Protein AF-A0A319EC40-F1 (afdb_monomer)

Secondary structure (DSSP, 8-state):
--TTSS--SSSPPPPPP--GGGS-HHHHHHT-SHHHHHHHHHHHHHHHHH-S--TTS-TT--SHHHHTT-EE--SS-GGGGSS-SEEEETTTEEEEEEEEEE-B-TTS-BSSS-EEEEEEEEEE--TT---HHHHHHHHHHHHHHHT-B---GGGHHHHHHH-TTTTTTSPBTTTT-S---EEEEEEEETTEEEEEEEEEETTEEEEEEPPPEE-SSTTT--HHHHHHHHT--PPPP--

pLDDT: mean 85.63, std 13.52, range [34.56, 98.31]

Solvent-accessible surface area (backbone atoms only — not comparable to full-atom values): 13874 Å² total; per-residue (Å²): 133,68,92,81,77,69,77,70,92,82,63,84,75,60,77,60,66,77,58,74,93,79,53,56,76,64,50,53,73,75,61,60,52,35,51,66,52,33,48,50,52,54,50,52,55,52,44,62,37,60,45,66,71,48,87,83,43,61,85,93,26,41,18,48,28,52,65,51,49,39,40,75,69,51,90,69,44,68,50,73,64,46,69,48,52,53,52,75,43,91,100,76,47,38,28,34,62,79,45,40,35,32,37,41,53,98,84,71,50,69,78,51,71,45,39,40,35,37,34,42,34,53,41,71,68,58,79,101,60,82,55,68,62,59,53,43,28,50,53,25,52,34,50,17,51,63,65,17,49,58,70,57,81,92,47,36,61,59,42,60,78,64,35,81,70,53,66,70,86,46,58,44,71,50,76,87,64,78,35,44,38,36,40,38,38,41,33,21,27,60,34,28,35,31,45,38,39,36,28,43,53,97,93,37,83,47,75,45,72,56,71,76,41,54,49,37,39,78,93,67,34,62,54,72,58,55,52,51,59,72,51,54,72,84,75,77,82,83,129

Nearest PDB structures (foldseek):
  6nag-assembly1_A  TM=7.497E-01  e=1.645E-01  Bacteroides thetaiotaomicron VPI-5482
  6nag-assembly1_B  TM=7.434E-01  e=2.347E-01  Bacteroides thetaiotaomicron VPI-5482
  8uu7-assembly1_w  TM=4.692E-01  e=1.298E-01  Listeria innocua
  5l20-assembly1_A  TM=5.049E-01  e=2.642E-01  Bacteroides thetaiotaomicron VPI-5482
  2ywq-assembly1_A  TM=4.399E-01  e=5.704E-01  Thermus thermophilus HB8

Structure (mmCIF, N/CA/C/O backbone):
data_AF-A0A319EC40-F1
#
_entry.id   AF-A0A319EC40-F1
#
loop_
_atom_site.group_PDB
_atom_site.id
_atom_site.type_symbol
_atom_site.label_atom_id
_atom_site.label_alt_id
_atom_site.label_comp_id
_atom_site.label_asym_id
_atom_site.label_entity_id
_atom_site.label_seq_id
_atom_site.pdbx_PDB_ins_code
_atom_site.Cartn_x
_atom_site.Cartn_y
_atom_site.Cartn_z
_atom_site.occupancy
_atom_site.B_iso_or_equiv
_atom_site.auth_seq_id
_atom_site.auth_comp_id
_atom_site.auth_asym_id
_atom_site.auth_atom_id
_atom_site.pdbx_PDB_model_num
ATOM 1 N N . MET A 1 1 ? -20.934 3.946 -20.938 1.00 38.62 1 MET A N 1
ATOM 2 C CA . MET A 1 1 ? -19.481 4.124 -21.168 1.00 38.62 1 MET A CA 1
ATOM 3 C C . MET A 1 1 ? -18.832 4.183 -19.786 1.00 38.62 1 MET A C 1
ATOM 5 O O . MET A 1 1 ? -19.328 4.938 -18.966 1.00 38.62 1 MET A O 1
ATOM 9 N N . HIS A 1 2 ? -17.881 3.301 -19.457 1.00 38.78 2 HIS A N 1
ATOM 10 C CA . HIS A 1 2 ? -17.399 3.137 -18.072 1.00 38.78 2 HIS A CA 1
ATOM 11 C C . HIS A 1 2 ? -16.586 4.370 -17.627 1.00 38.78 2 HIS A C 1
ATOM 13 O O . HIS A 1 2 ? -15.667 4.733 -18.359 1.00 38.78 2 HIS A O 1
ATOM 19 N N . PRO A 1 3 ? -16.819 4.953 -16.435 1.00 44.91 3 PRO A N 1
ATOM 20 C CA . PRO A 1 3 ? -16.074 6.116 -15.912 1.00 44.91 3 PRO A CA 1
ATOM 21 C C . PRO A 1 3 ? -14.581 5.851 -15.619 1.00 44.91 3 PRO A C 1
ATOM 23 O O . PRO A 1 3 ? -13.900 6.682 -15.038 1.00 44.91 3 PRO A O 1
ATOM 26 N N . LEU A 1 4 ? -14.061 4.683 -16.015 1.00 47.31 4 LEU A N 1
ATOM 27 C CA . LEU A 1 4 ? -12.638 4.334 -15.929 1.00 47.31 4 LEU A CA 1
ATOM 28 C C . LEU A 1 4 ? -11.909 4.510 -17.272 1.00 47.31 4 LEU A C 1
ATOM 30 O O . LEU A 1 4 ? -10.706 4.323 -17.329 1.00 47.31 4 LEU A O 1
ATOM 34 N N . ARG A 1 5 ? -12.622 4.827 -18.366 1.00 43.88 5 ARG A N 1
ATOM 35 C CA . ARG A 1 5 ? -12.080 4.776 -19.738 1.00 43.88 5 ARG A CA 1
ATOM 36 C C . ARG A 1 5 ? -11.468 6.079 -20.267 1.00 43.88 5 ARG A C 1
ATOM 38 O O . ARG A 1 5 ? -11.100 6.106 -21.438 1.00 43.88 5 ARG A O 1
ATOM 45 N N . ARG A 1 6 ? -11.384 7.154 -19.481 1.00 51.56 6 ARG A N 1
ATOM 46 C CA . ARG A 1 6 ? -10.763 8.412 -19.929 1.00 51.56 6 ARG A CA 1
ATOM 47 C C . ARG A 1 6 ? -9.569 8.783 -19.055 1.00 51.56 6 ARG A C 1
ATOM 49 O O . ARG A 1 6 ? -9.632 8.710 -17.827 1.00 51.56 6 ARG A O 1
ATOM 56 N N . GLU A 1 7 ? -8.478 9.105 -19.748 1.00 48.94 7 GLU A N 1
ATOM 57 C CA . GLU A 1 7 ? -7.176 9.489 -19.202 1.00 48.94 7 GLU A CA 1
ATOM 58 C C . GLU A 1 7 ? -7.308 10.698 -18.261 1.00 48.94 7 GLU A C 1
ATOM 60 O O . GLU A 1 7 ? -8.174 11.554 -18.455 1.00 48.94 7 GLU A O 1
ATOM 65 N N . ALA A 1 8 ? -6.466 10.758 -17.221 1.00 46.56 8 ALA A N 1
ATOM 66 C CA . ALA A 1 8 ? -6.364 11.930 -16.352 1.00 46.56 8 ALA A CA 1
ATOM 67 C C . ALA A 1 8 ? -6.186 13.212 -17.177 1.00 46.56 8 ALA A C 1
ATOM 69 O O . ALA A 1 8 ? -5.390 13.264 -18.110 1.00 46.56 8 ALA A O 1
ATOM 70 N N . VAL A 1 9 ? -6.906 14.261 -16.781 1.00 49.91 9 VAL A N 1
ATOM 71 C CA . VAL A 1 9 ? -7.004 15.521 -17.528 1.00 49.91 9 VAL A CA 1
ATOM 72 C C . VAL A 1 9 ? -5.726 16.376 -17.440 1.00 49.91 9 VAL A C 1
ATOM 74 O O . VAL A 1 9 ? -5.608 17.324 -18.207 1.00 49.91 9 VAL A O 1
ATOM 77 N N . THR A 1 10 ? -4.734 16.075 -16.587 1.00 44.91 10 THR A N 1
ATOM 78 C CA . THR A 1 10 ? -3.618 17.030 -16.365 1.00 44.91 10 THR A CA 1
ATOM 79 C C . THR A 1 10 ? -2.237 16.470 -15.980 1.00 44.91 10 THR A C 1
ATOM 81 O O . THR A 1 10 ? -1.323 17.261 -15.762 1.00 44.91 10 THR A O 1
ATOM 84 N N . GLY A 1 11 ? -2.008 15.154 -15.962 1.00 49.72 11 GLY A N 1
ATOM 85 C CA . GLY A 1 11 ? -0.676 14.578 -15.704 1.00 49.72 11 GLY A CA 1
ATOM 86 C C . GLY A 1 11 ? -0.088 13.943 -16.960 1.00 49.72 11 GLY A C 1
ATOM 87 O O . GLY A 1 11 ? -0.751 13.124 -17.590 1.00 49.72 11 GLY A O 1
ATOM 88 N N . SER A 1 12 ? 1.150 14.285 -17.335 1.00 56.78 12 SER A N 1
ATOM 89 C CA . SER A 1 12 ? 1.858 13.505 -18.360 1.00 56.78 12 SER A CA 1
ATOM 90 C C . SER A 1 12 ? 1.932 12.052 -17.889 1.00 56.78 12 SER A C 1
ATOM 92 O O . SER A 1 12 ? 2.462 11.787 -16.812 1.00 56.78 12 SER A O 1
ATOM 94 N N . ARG A 1 13 ? 1.390 11.123 -18.685 1.00 71.88 13 ARG A N 1
ATOM 95 C CA . ARG A 1 13 ? 1.539 9.675 -18.481 1.00 71.88 13 ARG A CA 1
ATOM 96 C C . ARG A 1 13 ? 3.026 9.343 -18.283 1.00 71.88 13 ARG A C 1
ATOM 98 O O . ARG A 1 13 ? 3.887 10.042 -18.830 1.00 71.88 13 ARG A O 1
ATOM 105 N N . TRP A 1 14 ? 3.350 8.335 -17.469 1.00 78.50 14 TRP A N 1
ATOM 106 C CA . TRP A 1 14 ? 4.756 8.051 -17.175 1.00 78.50 14 TRP A CA 1
ATOM 107 C C . TRP A 1 14 ? 5.503 7.646 -18.447 1.00 78.50 14 TRP A C 1
ATOM 109 O O . TRP A 1 14 ? 4.937 7.125 -19.409 1.00 78.50 14 TRP A O 1
ATOM 119 N N . ARG A 1 15 ? 6.805 7.918 -18.466 1.00 77.12 15 ARG A N 1
ATOM 120 C CA . ARG A 1 15 ? 7.644 7.566 -19.610 1.00 77.12 15 ARG A CA 1
ATOM 121 C C . ARG A 1 15 ? 7.950 6.077 -19.584 1.00 77.12 15 ARG A C 1
ATOM 123 O O . ARG A 1 15 ? 8.291 5.545 -18.526 1.00 77.12 15 ARG A O 1
ATOM 130 N N . ALA A 1 16 ? 7.913 5.470 -20.769 1.00 82.50 16 ALA A N 1
ATOM 131 C CA . ALA A 1 16 ? 8.382 4.110 -20.974 1.00 82.50 16 ALA A CA 1
ATOM 132 C C . ALA A 1 16 ? 9.807 3.940 -20.431 1.00 82.50 16 ALA A C 1
ATOM 134 O O . ALA A 1 16 ? 10.644 4.849 -20.521 1.00 82.50 16 ALA A O 1
ATOM 135 N N . TYR A 1 17 ? 10.078 2.767 -19.873 1.00 84.25 17 TYR A N 1
ATOM 136 C CA . TYR A 1 17 ? 11.371 2.449 -19.306 1.00 84.25 17 TYR A CA 1
ATOM 137 C C . TYR A 1 17 ? 12.464 2.492 -20.379 1.00 84.25 17 TYR A C 1
ATOM 139 O O . TYR A 1 17 ? 12.381 1.855 -21.430 1.00 84.25 17 TYR A O 1
ATOM 147 N N . ILE A 1 18 ? 13.532 3.233 -20.082 1.00 82.62 18 ILE A N 1
ATOM 148 C CA . ILE A 1 18 ? 14.756 3.249 -20.884 1.00 82.62 18 ILE A CA 1
ATOM 149 C C . ILE A 1 18 ? 15.833 2.497 -20.093 1.00 82.62 18 ILE A C 1
ATOM 151 O O . ILE A 1 18 ? 16.188 2.959 -18.998 1.00 82.62 18 ILE A O 1
ATOM 155 N N . PRO A 1 19 ? 16.363 1.371 -20.609 1.00 83.88 19 PRO A N 1
ATOM 156 C CA . PRO A 1 19 ? 17.386 0.597 -19.917 1.00 83.88 19 PRO A CA 1
ATOM 157 C C . PRO A 1 19 ? 18.715 1.365 -19.842 1.00 83.88 19 PRO A C 1
ATOM 159 O O . PRO A 1 19 ? 18.999 2.166 -20.738 1.00 83.88 19 PRO A O 1
ATOM 162 N N . PRO A 1 20 ? 19.569 1.091 -18.836 1.00 82.94 20 PRO A N 1
ATOM 163 C CA . PRO A 1 20 ? 20.852 1.769 -18.664 1.00 82.94 20 PRO A CA 1
ATOM 164 C C . PRO A 1 20 ? 21.735 1.787 -19.912 1.00 82.94 20 PRO A C 1
ATOM 166 O O . PRO A 1 20 ? 22.354 2.797 -20.217 1.00 82.94 20 PRO A O 1
ATOM 169 N N . SER A 1 21 ? 21.741 0.696 -20.682 1.00 83.88 21 SER A N 1
ATOM 170 C CA . SER A 1 21 ? 22.543 0.559 -21.904 1.00 83.88 21 SER A CA 1
ATOM 171 C C . SER A 1 21 ? 22.178 1.539 -23.023 1.00 83.88 21 SER A C 1
ATOM 173 O O . SER A 1 21 ? 22.941 1.680 -23.974 1.00 83.88 21 SER A O 1
ATOM 175 N N . LYS A 1 22 ? 21.016 2.196 -22.936 1.00 84.25 22 LYS A N 1
ATOM 176 C CA . LYS A 1 22 ? 20.528 3.175 -23.916 1.00 84.25 22 LYS A CA 1
ATOM 177 C C . LYS A 1 22 ? 20.550 4.615 -23.390 1.00 84.25 22 LYS A C 1
ATOM 179 O O . LYS A 1 22 ? 20.058 5.503 -24.080 1.00 84.25 22 LYS A O 1
ATOM 184 N N . ARG A 1 23 ? 21.066 4.844 -22.178 1.00 81.12 23 ARG A N 1
ATOM 185 C CA . ARG A 1 23 ? 21.152 6.171 -21.551 1.00 81.12 23 ARG A CA 1
ATOM 186 C C . ARG A 1 23 ? 22.539 6.769 -21.739 1.00 81.12 23 ARG A C 1
ATOM 188 O O . ARG A 1 23 ? 23.526 6.040 -21.832 1.00 81.12 23 ARG A O 1
ATOM 195 N N . ASP A 1 24 ? 22.607 8.095 -21.787 1.00 84.12 24 ASP A N 1
ATOM 196 C CA . ASP A 1 24 ? 23.886 8.795 -21.736 1.00 84.12 24 ASP A CA 1
ATOM 197 C C . ASP A 1 24 ? 24.516 8.698 -20.331 1.00 84.12 24 ASP A C 1
ATOM 199 O O . ASP A 1 24 ? 23.859 8.380 -19.334 1.00 84.12 24 ASP A O 1
ATOM 203 N N . SER A 1 25 ? 25.826 8.931 -20.252 1.00 78.31 25 SER A N 1
ATOM 204 C CA . SER A 1 25 ? 26.599 8.776 -19.016 1.00 78.31 25 SER A CA 1
ATOM 205 C C . SER A 1 25 ? 26.236 9.793 -17.929 1.00 78.31 25 SER A C 1
ATOM 207 O O . SER A 1 25 ? 26.409 9.506 -16.741 1.00 78.31 25 SER A O 1
ATOM 209 N N . GLU A 1 26 ? 25.719 10.967 -18.295 1.00 77.81 26 GLU A N 1
ATOM 210 C CA . GLU A 1 26 ? 25.304 11.988 -17.333 1.00 77.81 26 GLU A CA 1
ATOM 211 C C . GLU A 1 26 ? 23.966 11.612 -16.676 1.00 77.81 26 GLU A C 1
ATOM 213 O O . GLU A 1 26 ? 23.819 11.710 -15.455 1.00 77.81 26 GLU A O 1
ATOM 218 N N . ASP A 1 27 ? 23.013 11.104 -17.457 1.00 75.50 27 ASP A N 1
ATOM 219 C CA . ASP A 1 27 ? 21.721 10.608 -16.984 1.00 75.50 27 ASP A CA 1
ATOM 220 C C . ASP A 1 27 ? 21.893 9.391 -16.061 1.00 75.50 27 ASP A C 1
ATOM 222 O O . ASP A 1 27 ? 21.296 9.334 -14.980 1.00 75.50 27 ASP A O 1
ATOM 226 N N . LEU A 1 28 ? 22.788 8.464 -16.426 1.00 76.19 28 LEU A N 1
ATOM 227 C CA . LEU A 1 28 ? 23.126 7.296 -15.606 1.00 76.19 28 LEU A CA 1
ATOM 228 C C . LEU A 1 28 ? 23.695 7.658 -14.234 1.00 76.19 28 LEU A C 1
ATOM 230 O O . LEU A 1 28 ? 23.380 7.001 -13.247 1.00 76.19 28 LEU A O 1
ATOM 234 N N . THR A 1 29 ? 24.543 8.683 -14.168 1.00 69.06 29 THR A N 1
ATOM 235 C CA . THR A 1 29 ? 25.249 9.046 -12.931 1.00 69.06 29 THR A CA 1
ATOM 236 C C . THR A 1 29 ? 24.432 9.956 -12.024 1.00 69.06 29 THR A C 1
ATOM 238 O O . THR A 1 29 ? 24.578 9.885 -10.806 1.00 69.06 29 THR A O 1
ATOM 241 N N . ARG A 1 30 ? 23.580 10.819 -12.588 1.00 68.12 30 ARG A N 1
ATOM 242 C CA . ARG A 1 30 ? 22.880 11.859 -11.815 1.00 68.12 30 ARG A CA 1
ATOM 243 C C . ARG A 1 30 ? 21.409 11.571 -11.552 1.00 68.12 30 ARG A C 1
ATOM 245 O O . ARG A 1 30 ? 20.860 12.134 -10.609 1.00 68.12 30 ARG A O 1
ATOM 252 N N . ARG A 1 31 ? 20.742 10.786 -12.401 1.00 68.81 31 ARG A N 1
ATOM 253 C CA . ARG A 1 31 ? 19.266 10.723 -12.426 1.00 68.81 31 ARG A CA 1
ATOM 254 C C . ARG A 1 31 ? 18.718 9.306 -12.409 1.00 68.81 31 ARG A C 1
ATOM 256 O O . ARG A 1 31 ? 17.579 9.099 -11.982 1.00 68.81 31 ARG A O 1
ATOM 263 N N . TRP A 1 32 ? 19.510 8.335 -12.848 1.00 80.75 32 TRP A N 1
ATOM 264 C CA . TRP A 1 32 ? 19.060 6.962 -12.954 1.00 80.75 32 TRP A CA 1
ATOM 265 C C . TRP A 1 32 ? 19.219 6.184 -11.644 1.00 80.75 32 TRP A C 1
ATOM 267 O O . TRP A 1 32 ? 20.321 5.938 -11.164 1.00 80.75 32 TRP A O 1
ATOM 277 N N . ASN A 1 33 ? 18.091 5.746 -11.094 1.00 83.75 33 ASN A N 1
ATOM 278 C CA . ASN A 1 33 ? 18.000 4.663 -10.121 1.00 83.75 33 ASN A CA 1
ATOM 279 C C . ASN A 1 33 ? 16.600 4.026 -10.225 1.00 83.75 33 ASN A C 1
ATOM 281 O O . ASN A 1 33 ? 15.734 4.532 -10.950 1.00 83.75 33 ASN A O 1
ATOM 285 N N . ILE A 1 34 ? 16.378 2.907 -9.528 1.00 86.25 34 ILE A N 1
ATOM 286 C CA . ILE A 1 34 ? 15.091 2.193 -9.550 1.00 86.25 34 ILE A CA 1
ATOM 287 C C . ILE A 1 34 ? 13.951 3.108 -9.085 1.00 86.25 34 ILE A C 1
ATOM 289 O O . ILE A 1 34 ? 12.940 3.218 -9.776 1.00 86.25 34 ILE A O 1
ATOM 293 N N . SER A 1 35 ? 14.135 3.832 -7.981 1.00 85.62 35 SER A N 1
ATOM 294 C CA . SER A 1 35 ? 13.128 4.757 -7.452 1.00 85.62 35 SER A CA 1
ATOM 295 C C . SER A 1 35 ? 12.730 5.842 -8.458 1.00 85.62 35 SER A C 1
ATOM 297 O O . SER A 1 35 ? 11.541 6.084 -8.642 1.00 85.62 35 SER A O 1
ATOM 299 N N . SER A 1 36 ? 13.686 6.429 -9.186 1.00 85.00 36 SER A N 1
ATOM 300 C CA . SER A 1 36 ? 13.420 7.405 -10.254 1.00 85.00 36 SER A CA 1
ATOM 301 C C . SER A 1 36 ? 12.612 6.817 -11.415 1.00 85.00 36 SER A C 1
ATOM 303 O O . SER A 1 36 ? 11.915 7.551 -12.113 1.00 85.00 36 SER A O 1
ATOM 305 N N . CYS A 1 37 ? 12.716 5.506 -11.660 1.00 87.38 37 CYS A N 1
ATOM 306 C CA . CYS A 1 37 ? 11.936 4.827 -12.695 1.00 87.38 37 CYS A CA 1
ATOM 307 C C . CYS A 1 37 ? 10.504 4.528 -12.227 1.00 87.38 37 CYS A C 1
ATOM 309 O O . CYS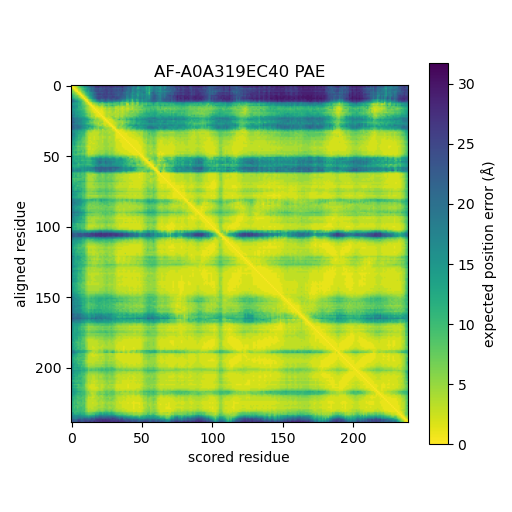 A 1 37 ? 9.584 4.592 -13.042 1.00 87.38 37 CYS A O 1
ATOM 311 N N . LEU A 1 38 ? 10.316 4.229 -10.938 1.00 89.94 38 LEU A N 1
ATOM 312 C CA . LEU A 1 38 ? 9.024 3.843 -10.363 1.00 89.94 38 LEU A CA 1
ATOM 313 C C . LEU A 1 38 ? 8.138 5.025 -9.988 1.00 89.94 38 LEU A C 1
ATOM 315 O O . LEU A 1 38 ? 6.932 4.958 -10.219 1.00 89.94 38 LEU A O 1
ATOM 319 N N . LEU A 1 39 ? 8.726 6.094 -9.446 1.00 87.00 39 LEU A N 1
ATOM 320 C CA . LEU A 1 39 ? 7.982 7.228 -8.897 1.00 87.00 39 LEU A CA 1
ATOM 321 C C . LEU A 1 39 ? 6.936 7.793 -9.879 1.00 87.00 39 LEU A C 1
ATOM 323 O O . LEU A 1 39 ? 5.781 7.911 -9.482 1.00 87.00 39 LEU A O 1
ATOM 327 N N . PRO A 1 40 ? 7.241 8.010 -11.177 1.00 88.69 40 PRO A N 1
ATOM 328 C CA . PRO A 1 40 ? 6.235 8.494 -12.123 1.00 88.69 40 PRO A CA 1
ATOM 329 C C . PRO A 1 40 ? 5.036 7.551 -12.319 1.00 88.69 40 PRO A C 1
ATOM 331 O O . PRO A 1 40 ? 3.936 8.017 -12.601 1.00 88.69 40 PRO A O 1
ATOM 334 N N . VAL A 1 41 ? 5.232 6.231 -12.198 1.00 89.69 41 VAL A N 1
ATOM 335 C CA . VAL A 1 41 ? 4.146 5.239 -12.314 1.00 89.69 41 VAL A CA 1
ATOM 336 C C . VAL A 1 41 ? 3.269 5.268 -11.063 1.00 89.69 41 VAL A C 1
ATOM 338 O O . VAL A 1 41 ? 2.041 5.280 -11.164 1.00 89.69 41 VAL A O 1
ATOM 341 N N . CYS A 1 42 ? 3.907 5.306 -9.888 1.00 89.94 42 CYS A N 1
ATOM 342 C CA . CYS A 1 42 ? 3.242 5.416 -8.591 1.00 89.94 42 CYS A CA 1
ATOM 343 C C . CYS A 1 42 ? 2.382 6.683 -8.518 1.00 89.94 42 CYS A C 1
ATOM 345 O O . CYS A 1 42 ? 1.188 6.590 -8.229 1.00 89.94 42 CYS A O 1
ATOM 347 N N . ASP A 1 43 ? 2.978 7.837 -8.836 1.00 88.88 43 ASP A N 1
ATOM 348 C CA . ASP A 1 43 ? 2.318 9.145 -8.817 1.00 88.88 43 ASP A CA 1
ATOM 349 C C . ASP A 1 43 ? 1.134 9.162 -9.779 1.00 88.88 43 ASP A C 1
ATOM 351 O O . ASP A 1 43 ? 0.031 9.544 -9.397 1.00 88.88 43 ASP A O 1
ATOM 355 N N . TYR A 1 44 ? 1.316 8.643 -10.999 1.00 89.06 44 TYR A N 1
ATOM 356 C CA . TYR A 1 44 ? 0.237 8.577 -11.980 1.00 89.06 44 TYR A CA 1
ATOM 357 C C . TYR A 1 44 ? -0.974 7.786 -11.463 1.00 89.06 44 TYR A C 1
ATOM 359 O O . TYR A 1 44 ? -2.112 8.235 -11.603 1.00 89.06 44 TYR A O 1
ATOM 367 N N . LEU A 1 45 ? -0.767 6.619 -10.844 1.00 90.06 45 LEU A N 1
ATOM 368 C CA . LEU A 1 45 ? -1.874 5.834 -10.285 1.00 90.06 45 LEU A CA 1
ATOM 369 C C . LEU A 1 45 ? -2.518 6.492 -9.063 1.00 90.06 45 LEU A C 1
ATOM 371 O O . LEU A 1 45 ? -3.747 6.468 -8.941 1.00 90.06 45 LEU A O 1
ATOM 375 N N . ALA A 1 46 ? -1.714 7.065 -8.166 1.00 89.81 46 ALA A N 1
ATOM 376 C CA . ALA A 1 46 ? -2.211 7.770 -6.991 1.00 89.81 46 ALA A CA 1
ATOM 377 C C . ALA A 1 46 ? -3.062 8.985 -7.401 1.00 89.81 46 ALA A C 1
ATOM 379 O O . ALA A 1 46 ? -4.184 9.152 -6.913 1.00 89.81 46 ALA A O 1
ATOM 380 N N . ASP A 1 47 ? -2.589 9.764 -8.372 1.00 87.50 47 ASP A N 1
ATOM 381 C CA . ASP A 1 47 ? -3.314 10.895 -8.941 1.00 87.50 47 ASP A CA 1
ATOM 382 C C . ASP A 1 47 ? -4.581 10.439 -9.658 1.00 87.50 47 ASP A C 1
ATOM 384 O O . ASP A 1 47 ? -5.642 11.034 -9.473 1.00 87.50 47 ASP A O 1
ATOM 388 N N . MET A 1 48 ? -4.535 9.339 -10.414 1.00 85.19 48 MET A N 1
ATOM 389 C CA . MET A 1 48 ? -5.727 8.809 -11.077 1.00 85.19 48 MET A CA 1
ATOM 390 C C . MET A 1 48 ? -6.870 8.561 -10.084 1.00 85.19 48 MET A C 1
ATOM 392 O O . MET A 1 48 ? -8.019 8.897 -10.384 1.00 85.19 48 MET A O 1
ATOM 396 N N . VAL A 1 49 ? -6.593 8.025 -8.896 1.00 87.56 49 VAL A N 1
ATOM 397 C CA . VAL A 1 49 ? -7.655 7.773 -7.911 1.00 87.56 49 VAL A CA 1
ATOM 398 C C . VAL A 1 49 ? -8.021 9.021 -7.095 1.00 87.56 49 VAL A C 1
ATOM 400 O O . VAL A 1 49 ? -9.201 9.226 -6.793 1.00 87.56 49 VAL A O 1
ATOM 403 N N . ALA A 1 50 ? -7.047 9.876 -6.769 1.00 85.31 50 ALA A N 1
ATOM 404 C CA . ALA A 1 50 ? -7.227 11.007 -5.857 1.00 85.31 50 ALA A CA 1
ATOM 405 C C . ALA A 1 50 ? -7.645 12.324 -6.535 1.00 85.31 50 ALA A C 1
ATOM 407 O O . ALA A 1 50 ? -8.209 13.193 -5.864 1.00 85.31 50 ALA A O 1
ATOM 408 N N . HIS A 1 51 ? -7.395 12.487 -7.839 1.00 82.19 51 HIS A N 1
ATOM 409 C CA . HIS A 1 51 ? -7.631 13.745 -8.543 1.00 82.19 51 HIS A CA 1
ATOM 410 C C . HIS A 1 51 ? -9.103 14.161 -8.480 1.00 82.19 51 HIS A C 1
ATOM 412 O O . HIS A 1 51 ? -10.008 13.385 -8.808 1.00 82.19 51 HIS A O 1
ATOM 418 N N . SER A 1 52 ? -9.316 15.403 -8.046 1.00 69.19 52 SER A N 1
ATOM 419 C CA . SER A 1 52 ? -10.633 16.017 -7.918 1.00 69.19 52 SER A CA 1
ATOM 420 C C . SER A 1 52 ? -11.055 16.715 -9.213 1.00 69.19 52 SER A C 1
ATOM 422 O O . SER A 1 52 ? -10.209 17.203 -9.950 1.00 69.19 52 SER A O 1
ATOM 424 N N . GLY A 1 53 ? -12.358 16.812 -9.480 1.00 61.78 53 GLY A N 1
ATOM 425 C CA . GLY A 1 53 ? -12.880 17.521 -10.654 1.00 61.78 53 GLY A CA 1
ATOM 426 C C . GLY A 1 53 ? -12.977 16.656 -11.910 1.00 61.78 53 GLY A C 1
ATOM 427 O O . GLY A 1 53 ? -12.975 17.176 -13.025 1.00 61.78 53 GLY A O 1
ATOM 428 N N . ARG A 1 54 ? -13.091 15.330 -11.753 1.00 67.44 54 ARG A N 1
ATOM 429 C CA . ARG A 1 54 ? -13.429 14.449 -12.875 1.00 67.44 54 ARG A CA 1
ATOM 430 C C . ARG A 1 54 ? -14.832 14.797 -13.372 1.00 67.44 54 ARG A C 1
ATOM 432 O O . ARG A 1 54 ? -15.810 14.509 -12.692 1.00 67.44 54 ARG A O 1
ATOM 439 N N . ALA A 1 55 ? -14.923 15.358 -14.578 1.00 60.19 55 ALA A N 1
ATOM 440 C CA . ALA A 1 55 ? -16.189 15.755 -15.210 1.00 60.19 55 ALA A CA 1
ATOM 441 C C . ALA A 1 55 ? -17.199 14.598 -15.371 1.00 60.19 55 ALA A C 1
ATOM 443 O O . ALA A 1 55 ? -18.375 14.824 -15.636 1.00 60.19 55 ALA A O 1
ATOM 444 N N . GLU A 1 56 ? -16.735 13.356 -15.239 1.00 69.44 56 GLU A N 1
ATOM 445 C CA . GLU A 1 56 ? -17.532 12.131 -15.341 1.00 69.44 56 GLU A CA 1
ATOM 446 C C . GLU A 1 56 ? -18.183 11.708 -14.018 1.00 69.44 56 GLU A C 1
ATOM 448 O O . GLU A 1 56 ? -19.023 10.805 -14.018 1.00 69.44 56 GLU A O 1
ATOM 453 N N . LEU A 1 57 ? -17.772 12.300 -12.896 1.00 69.00 57 LEU A N 1
ATOM 454 C CA . LEU A 1 57 ? -18.303 11.982 -11.577 1.00 69.00 57 LEU A CA 1
ATOM 455 C C . LEU A 1 57 ? -19.385 12.993 -11.172 1.00 69.00 57 LEU A C 1
ATOM 457 O O . LEU A 1 57 ? -19.333 14.150 -11.597 1.00 69.00 57 LEU A O 1
ATOM 461 N N . PRO A 1 58 ? -20.370 12.580 -10.350 1.00 67.88 58 PRO A N 1
ATOM 462 C CA . PRO A 1 58 ? -21.312 13.513 -9.742 1.00 67.88 58 PRO A CA 1
ATOM 463 C C . PRO A 1 58 ? -20.561 14.631 -9.014 1.00 67.88 58 PRO A C 1
ATOM 465 O O . PRO A 1 58 ? -19.525 14.376 -8.398 1.00 67.88 58 PRO A O 1
ATOM 468 N N . TRP A 1 59 ? -21.080 15.858 -9.066 1.00 59.38 59 TRP A N 1
ATOM 469 C CA . TRP A 1 59 ? -20.419 17.028 -8.479 1.00 59.38 59 TRP A CA 1
ATOM 470 C C . TRP A 1 59 ? -20.182 16.869 -6.967 1.00 59.38 59 TRP A C 1
ATOM 472 O O . TRP A 1 59 ? -19.214 17.414 -6.443 1.00 59.38 59 TRP A O 1
ATOM 482 N N . GLU A 1 60 ? -21.010 16.067 -6.284 1.00 61.31 60 GLU A N 1
ATOM 483 C CA . GLU A 1 60 ? -20.868 15.740 -4.862 1.00 61.31 60 GLU A CA 1
ATOM 484 C C . GLU A 1 60 ? -19.656 14.841 -4.564 1.00 61.31 60 GLU A C 1
ATOM 486 O O . GLU A 1 60 ? -19.256 14.700 -3.410 1.00 61.31 60 GLU A O 1
ATOM 491 N N . ARG A 1 61 ? -19.076 14.188 -5.581 1.00 66.00 61 ARG A N 1
ATOM 492 C CA . ARG A 1 61 ? -17.973 13.229 -5.442 1.00 66.00 61 ARG A CA 1
ATOM 493 C C . ARG A 1 61 ? -16.834 13.610 -6.372 1.00 66.00 61 ARG A C 1
ATOM 495 O O . ARG A 1 61 ? -16.687 13.078 -7.468 1.00 66.00 61 ARG A O 1
ATOM 502 N N . SER A 1 62 ? -16.011 14.539 -5.901 1.00 76.12 62 SER A N 1
ATOM 503 C CA . SER A 1 62 ? -14.976 15.178 -6.709 1.00 76.12 62 SER A CA 1
ATOM 504 C C . SER A 1 62 ? -13.904 14.214 -7.237 1.00 76.12 62 SER A C 1
ATOM 506 O O . SER A 1 62 ? -13.353 14.497 -8.297 1.00 76.12 62 SER A O 1
ATOM 508 N N . SER A 1 63 ? -13.625 13.086 -6.569 1.00 84.94 63 SER A N 1
ATOM 509 C CA . SER A 1 63 ? -12.585 12.109 -6.948 1.00 84.94 63 SER A CA 1
ATOM 510 C C . SER A 1 63 ? -13.094 10.665 -7.017 1.00 84.94 63 SER A C 1
ATOM 512 O O . SER A 1 63 ? -14.164 10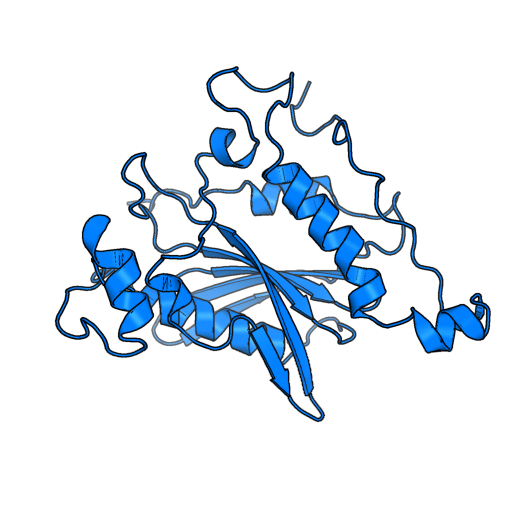.343 -6.496 1.00 84.94 63 SER A O 1
ATOM 514 N N . LEU A 1 64 ? -12.313 9.759 -7.627 1.00 87.12 64 LEU A N 1
ATOM 515 C CA . LEU A 1 64 ? -12.658 8.331 -7.669 1.00 87.12 64 LEU A CA 1
ATOM 516 C C . LEU A 1 64 ? -12.641 7.713 -6.265 1.00 87.12 64 LEU A C 1
ATOM 518 O O . LEU A 1 64 ? -13.501 6.892 -5.963 1.00 87.12 64 LEU A O 1
ATOM 522 N N . LEU A 1 65 ? -11.724 8.143 -5.392 1.00 88.31 65 LEU A N 1
ATOM 523 C CA . LEU A 1 65 ? -11.728 7.747 -3.981 1.00 88.31 65 LEU A CA 1
ATOM 524 C C . LEU A 1 65 ? -13.042 8.141 -3.294 1.00 88.31 65 LEU A C 1
ATOM 526 O O . LEU A 1 65 ? -13.702 7.277 -2.719 1.00 88.31 65 LEU A O 1
ATOM 530 N N . ALA A 1 66 ? -13.481 9.398 -3.436 1.00 85.56 66 ALA A N 1
ATOM 531 C CA . ALA A 1 66 ? -14.754 9.861 -2.881 1.00 85.56 66 ALA A CA 1
ATOM 532 C C . ALA A 1 66 ? -15.943 9.103 -3.492 1.00 85.56 66 ALA A C 1
ATOM 534 O O . ALA A 1 66 ? -16.847 8.665 -2.777 1.00 85.56 66 ALA A O 1
ATOM 535 N N . TYR A 1 67 ? -15.920 8.870 -4.810 1.00 85.94 67 TYR A N 1
ATOM 536 C CA . TYR A 1 67 ? -16.912 8.049 -5.500 1.00 85.94 67 TYR A CA 1
ATOM 537 C C . TYR A 1 67 ? -17.004 6.645 -4.918 1.00 85.94 67 TYR A C 1
ATOM 539 O O . TYR A 1 67 ? -18.099 6.153 -4.638 1.00 85.94 67 TYR A O 1
ATOM 547 N N . CYS A 1 68 ? -15.856 6.037 -4.666 1.00 87.25 68 CYS A N 1
ATOM 548 C CA . CYS A 1 68 ? -15.755 4.736 -4.053 1.00 87.25 68 CYS A CA 1
ATOM 549 C C . CYS A 1 68 ? -15.845 4.784 -2.532 1.00 87.25 68 CYS A C 1
ATOM 551 O O . CYS A 1 68 ? -15.727 3.722 -1.955 1.00 87.25 68 CYS A O 1
ATOM 553 N N . GLY A 1 69 ? -16.098 5.921 -1.868 1.00 88.00 69 GLY A N 1
ATOM 554 C CA . GLY A 1 69 ? -16.126 6.077 -0.403 1.00 88.00 69 GLY A CA 1
ATOM 555 C C . GLY A 1 69 ? -14.891 5.504 0.299 1.00 88.00 69 GLY A C 1
ATOM 556 O O . GLY A 1 69 ? -15.020 4.733 1.253 1.00 88.00 69 GLY A O 1
ATOM 557 N N . LEU A 1 70 ? -13.725 5.815 -0.257 1.00 90.50 70 LEU A N 1
ATOM 558 C CA . LEU A 1 70 ? -12.403 5.547 0.287 1.00 90.50 70 LEU A CA 1
ATOM 559 C C . LEU A 1 70 ? -11.787 6.878 0.712 1.00 90.50 70 LEU A C 1
ATOM 561 O O . LEU A 1 70 ? -11.881 7.867 -0.013 1.00 90.50 70 LEU A O 1
ATOM 565 N N . ASN A 1 71 ? -11.118 6.875 1.856 1.00 90.94 71 ASN A N 1
ATOM 566 C CA . ASN A 1 71 ? -10.413 8.020 2.406 1.00 90.94 71 ASN A CA 1
ATOM 567 C C . ASN A 1 71 ? -8.920 7.724 2.459 1.00 90.94 71 ASN A C 1
ATOM 569 O O . ASN A 1 71 ? -8.504 6.586 2.680 1.00 90.94 71 ASN A O 1
ATOM 573 N N . ARG A 1 72 ? -8.113 8.767 2.259 1.00 92.00 72 ARG A N 1
ATOM 574 C CA . ARG A 1 72 ? -6.667 8.683 2.461 1.00 92.00 72 ARG A CA 1
ATOM 575 C C . ARG A 1 72 ? -6.373 8.672 3.955 1.00 92.00 72 ARG A C 1
ATOM 577 O O . ARG A 1 72 ? -6.897 9.511 4.684 1.00 92.00 72 ARG A O 1
ATOM 584 N N . ILE A 1 73 ? -5.499 7.771 4.383 1.00 92.25 73 ILE A N 1
ATOM 585 C CA . ILE A 1 73 ? -4.904 7.823 5.715 1.00 92.25 73 ILE A CA 1
ATOM 586 C C . ILE A 1 73 ? -3.794 8.872 5.656 1.00 92.25 73 ILE A C 1
ATOM 588 O O . ILE A 1 73 ? -2.817 8.710 4.929 1.00 92.25 73 ILE A O 1
ATOM 592 N N . VAL A 1 74 ? -3.976 9.985 6.363 1.00 90.00 74 VAL A N 1
ATOM 593 C CA . VAL A 1 74 ? -3.036 11.114 6.377 1.00 90.00 74 VAL A CA 1
ATOM 594 C C . VAL A 1 74 ? -2.773 11.566 7.803 1.00 90.00 74 VAL A C 1
ATOM 596 O O . VAL A 1 74 ? -3.584 11.325 8.694 1.00 90.00 74 VAL A O 1
ATOM 599 N N . HIS A 1 75 ? -1.636 12.222 8.019 1.00 88.00 75 HIS A N 1
ATOM 600 C CA . HIS A 1 75 ? -1.329 12.823 9.308 1.00 88.00 75 HIS A CA 1
ATOM 601 C C . HIS A 1 75 ? -2.356 13.921 9.662 1.00 88.00 75 HIS A C 1
ATOM 603 O O . HIS A 1 75 ? -2.670 14.736 8.789 1.00 88.00 75 HIS A O 1
ATOM 609 N N . PRO A 1 76 ? -2.821 13.998 10.923 1.00 89.06 76 PRO A N 1
ATOM 610 C CA . PRO A 1 76 ? -2.587 13.044 12.013 1.00 89.06 76 PRO A CA 1
ATOM 611 C C . PRO A 1 76 ? -3.572 11.856 11.949 1.00 89.06 76 PRO A C 1
ATOM 613 O O . PRO A 1 76 ? -4.782 12.041 11.844 1.00 89.06 76 PRO A O 1
ATOM 616 N N . ASN A 1 77 ? -3.080 10.616 12.058 1.00 88.81 77 ASN A N 1
ATOM 617 C CA . ASN A 1 77 ? -3.931 9.421 12.184 1.00 88.81 77 ASN A CA 1
ATOM 618 C C . ASN A 1 77 ? -3.235 8.327 13.010 1.00 88.81 77 ASN A C 1
ATOM 620 O O . ASN A 1 77 ? -2.161 7.899 12.598 1.00 88.81 77 ASN A O 1
ATOM 624 N N . PRO A 1 78 ? -3.809 7.814 14.120 1.00 89.62 78 PRO A N 1
ATOM 625 C CA . PRO A 1 78 ? -3.146 6.831 14.989 1.00 89.62 78 PRO A CA 1
ATOM 626 C C . PRO A 1 78 ? -2.608 5.576 14.286 1.00 89.62 78 PRO A C 1
ATOM 628 O O . PRO A 1 78 ? -1.707 4.923 14.804 1.00 89.62 78 PRO A O 1
ATOM 631 N N . TYR A 1 79 ? -3.138 5.232 13.109 1.00 91.31 79 TYR A N 1
ATOM 632 C CA . TYR A 1 79 ? -2.585 4.180 12.259 1.00 91.31 79 TYR A CA 1
ATOM 633 C C . TYR A 1 79 ? -1.115 4.450 11.871 1.00 91.31 79 TYR A C 1
ATOM 635 O O . TYR A 1 79 ? -0.288 3.543 11.902 1.00 91.31 79 TYR A O 1
ATOM 643 N N . LEU A 1 80 ? -0.763 5.704 11.574 1.00 91.31 80 LEU A N 1
ATOM 644 C CA . LEU A 1 80 ? 0.570 6.111 11.109 1.00 91.31 80 LEU A CA 1
ATOM 645 C C . LEU A 1 80 ? 1.622 6.191 12.233 1.00 91.31 80 LEU A C 1
ATOM 647 O O . LEU A 1 80 ? 2.767 6.542 11.970 1.00 91.31 80 LEU A O 1
ATOM 651 N N . LEU A 1 81 ? 1.267 5.865 13.483 1.00 87.69 81 LEU A N 1
ATOM 652 C CA . LEU A 1 81 ? 2.224 5.801 14.599 1.00 87.69 81 LEU A CA 1
ATOM 653 C C . LEU A 1 81 ? 3.110 4.550 14.542 1.00 87.69 81 LEU A C 1
ATOM 655 O O . LEU A 1 81 ? 4.164 4.505 15.174 1.00 87.69 81 LEU A O 1
ATOM 659 N N . SER A 1 82 ? 2.675 3.507 13.831 1.00 84.00 82 SER A N 1
ATOM 660 C CA . SER A 1 82 ? 3.464 2.286 13.685 1.00 84.00 82 SER A CA 1
ATOM 661 C C . SER A 1 82 ? 4.616 2.495 12.704 1.00 84.00 82 SER A C 1
ATOM 663 O O . SER A 1 82 ? 4.453 3.087 11.640 1.00 84.00 82 SER A O 1
ATOM 665 N N . LEU A 1 83 ? 5.778 1.934 13.030 1.00 83.94 83 LEU A N 1
ATOM 666 C CA . LEU A 1 83 ? 6.952 1.959 12.159 1.00 83.94 83 LEU A CA 1
ATOM 667 C C . LEU A 1 83 ? 6.845 0.920 11.030 1.00 83.94 83 LEU A C 1
ATOM 669 O O . LEU A 1 83 ? 6.087 -0.049 11.121 1.00 83.94 83 LEU A O 1
ATOM 673 N N . GLY A 1 84 ? 7.666 1.095 9.992 1.00 85.31 84 GLY A N 1
ATOM 674 C CA . GLY A 1 84 ? 7.891 0.105 8.928 1.00 85.31 84 GLY A CA 1
ATOM 675 C C . GLY A 1 84 ? 7.165 0.366 7.607 1.00 85.31 84 GLY A C 1
ATOM 676 O O . GLY A 1 84 ? 7.399 -0.366 6.647 1.00 85.31 84 GLY A O 1
ATOM 677 N N . MET A 1 85 ? 6.369 1.437 7.518 1.00 88.56 85 MET A N 1
ATOM 678 C CA . MET A 1 85 ? 5.775 1.903 6.252 1.00 88.56 85 MET A CA 1
ATOM 679 C C . MET A 1 85 ? 6.803 2.587 5.332 1.00 88.56 85 MET A C 1
ATOM 681 O O . MET A 1 85 ? 6.630 2.592 4.117 1.00 88.56 85 MET A O 1
ATOM 685 N N . SER A 1 86 ? 7.909 3.086 5.892 1.00 92.31 86 SER A N 1
ATOM 686 C CA . SER A 1 86 ? 9.075 3.558 5.140 1.00 92.31 86 SER A CA 1
ATOM 687 C C . SER A 1 86 ? 10.364 3.211 5.883 1.00 92.31 86 SER A C 1
ATOM 689 O O . SER A 1 86 ? 10.436 3.360 7.106 1.00 92.31 86 SER A O 1
ATOM 691 N N . SER A 1 87 ? 11.380 2.726 5.171 1.00 94.06 87 SER A N 1
ATOM 692 C CA . SER A 1 87 ? 12.693 2.418 5.746 1.00 94.06 87 SER A CA 1
ATOM 693 C C . SER A 1 87 ? 13.769 2.282 4.670 1.00 94.06 87 SER A C 1
ATOM 695 O O . SER A 1 87 ? 13.470 2.141 3.486 1.00 94.06 87 SER A O 1
ATOM 697 N N . GLN A 1 88 ? 15.025 2.279 5.105 1.00 92.81 88 GLN A N 1
ATOM 698 C CA . GLN A 1 88 ? 16.191 1.942 4.301 1.00 92.81 88 GLN A CA 1
ATOM 699 C C . GLN A 1 88 ? 17.104 1.052 5.137 1.00 92.81 88 GLN A C 1
ATOM 701 O O . GLN A 1 88 ? 17.472 1.411 6.255 1.00 92.81 88 GLN A O 1
ATOM 706 N N . LEU A 1 89 ? 17.471 -0.103 4.588 1.00 90.19 89 LEU A N 1
ATOM 707 C CA . LEU A 1 89 ? 18.320 -1.075 5.259 1.00 90.19 89 LEU A CA 1
ATOM 708 C C . LEU A 1 89 ? 19.458 -1.513 4.334 1.00 90.19 89 LEU A C 1
ATOM 710 O O . LEU A 1 89 ? 19.240 -1.912 3.188 1.00 90.19 89 LEU A O 1
ATOM 714 N N . GLU A 1 90 ? 20.687 -1.436 4.842 1.00 89.38 90 GLU A N 1
ATOM 715 C CA . GLU A 1 90 ? 21.884 -1.829 4.100 1.00 89.38 90 GLU A CA 1
ATOM 716 C C . GLU A 1 90 ? 21.810 -3.304 3.675 1.00 89.38 90 GLU A C 1
ATOM 718 O O . GLU A 1 90 ? 21.404 -4.173 4.444 1.00 89.38 90 GLU A O 1
ATOM 723 N N . GLY A 1 91 ? 22.152 -3.584 2.414 1.00 87.56 91 GLY A N 1
ATOM 724 C CA . GLY A 1 91 ? 22.076 -4.927 1.830 1.00 87.56 91 GLY A CA 1
ATOM 725 C C . GLY A 1 91 ? 20.661 -5.422 1.495 1.00 87.56 91 GLY A C 1
ATOM 726 O O . GLY A 1 91 ? 20.535 -6.455 0.842 1.00 87.56 91 GLY A O 1
ATOM 727 N N . VAL A 1 92 ? 19.610 -4.695 1.892 1.00 88.81 92 VAL A N 1
ATOM 728 C CA . VAL A 1 92 ? 18.207 -5.045 1.610 1.00 88.81 92 VAL A CA 1
ATOM 729 C C . VAL A 1 92 ? 17.551 -4.064 0.644 1.00 88.81 92 VAL A C 1
ATOM 731 O O . VAL A 1 92 ? 16.785 -4.502 -0.207 1.00 88.81 92 VAL A O 1
ATOM 734 N N . GLY A 1 93 ? 17.854 -2.772 0.765 1.00 90.50 93 GLY A N 1
ATOM 735 C CA . GLY A 1 93 ? 17.228 -1.702 -0.010 1.00 90.50 93 GLY A CA 1
ATOM 736 C C . GLY A 1 93 ? 16.318 -0.814 0.837 1.00 90.50 93 GLY A C 1
ATOM 737 O O . GLY A 1 93 ? 16.281 -0.898 2.068 1.00 90.50 93 GLY A O 1
ATOM 738 N N . SER A 1 94 ? 15.590 0.061 0.164 1.00 93.38 94 SER A N 1
ATOM 739 C CA . SER A 1 94 ? 14.620 0.990 0.722 1.00 93.38 94 SER A CA 1
ATOM 740 C C . SER A 1 94 ? 13.213 0.719 0.210 1.00 93.38 94 SER A C 1
ATOM 742 O O . SER A 1 94 ? 12.981 0.217 -0.895 1.00 93.38 94 SER A O 1
ATOM 744 N N . TRP A 1 95 ? 12.245 1.055 1.051 1.00 95.31 95 TRP A N 1
ATOM 745 C CA . TRP A 1 95 ? 10.842 1.044 0.689 1.00 95.31 95 TRP A CA 1
ATOM 746 C C . TRP A 1 95 ? 10.127 2.222 1.318 1.00 95.31 95 TRP A C 1
ATOM 748 O O . TRP A 1 95 ? 10.529 2.727 2.368 1.00 95.31 95 TRP A O 1
ATOM 758 N N . THR A 1 96 ? 9.058 2.662 0.669 1.00 94.44 96 THR A N 1
ATOM 759 C CA . THR A 1 96 ? 8.234 3.753 1.173 1.00 94.44 96 THR A CA 1
ATOM 760 C C . THR A 1 96 ? 6.793 3.605 0.721 1.00 94.44 96 THR A C 1
ATOM 762 O O . THR A 1 96 ? 6.519 3.233 -0.422 1.00 94.44 96 THR A O 1
ATOM 765 N N . SER A 1 97 ? 5.878 3.921 1.628 1.00 94.19 97 SER A N 1
ATOM 766 C CA . SER A 1 97 ? 4.467 4.112 1.323 1.00 94.19 97 SER A CA 1
ATOM 767 C C . SER A 1 97 ? 4.282 5.391 0.507 1.00 94.19 97 SER A C 1
ATOM 769 O O . SER A 1 97 ? 4.914 6.410 0.788 1.00 94.19 97 SER A O 1
ATOM 771 N N . GLN A 1 98 ? 3.449 5.316 -0.529 1.00 92.75 98 GLN A N 1
ATOM 772 C CA . GLN A 1 98 ? 3.073 6.448 -1.387 1.00 92.75 98 GLN A CA 1
ATOM 773 C C . GLN A 1 98 ? 1.609 6.851 -1.183 1.00 92.75 98 GLN A C 1
ATOM 775 O O . GLN A 1 98 ? 1.227 8.011 -1.340 1.00 92.75 98 GLN A O 1
ATOM 780 N N . LEU A 1 99 ? 0.764 5.885 -0.828 1.00 93.81 99 LEU A N 1
ATOM 781 C CA . LEU A 1 99 ? -0.655 6.099 -0.605 1.00 93.81 99 LEU A CA 1
ATOM 782 C C . LEU A 1 99 ? -1.183 5.018 0.320 1.00 93.81 99 LEU A C 1
ATOM 784 O O . LEU A 1 99 ? -0.933 3.840 0.094 1.00 93.81 99 LEU A O 1
ATOM 788 N N . GLU A 1 100 ? -2.000 5.417 1.283 1.00 95.00 100 GLU A N 1
ATOM 789 C CA . GLU A 1 100 ? -2.730 4.511 2.157 1.00 95.00 100 GLU A CA 1
ATOM 790 C C . GLU A 1 100 ? -4.197 4.908 2.177 1.00 95.00 100 GLU A C 1
ATOM 792 O O . GLU A 1 100 ? -4.538 6.092 2.250 1.00 95.00 100 GLU A O 1
ATOM 797 N N . LEU A 1 101 ? -5.063 3.909 2.078 1.00 95.12 101 LEU A N 1
ATOM 798 C CA . LEU A 1 101 ? -6.495 4.066 1.915 1.00 95.12 101 LEU A CA 1
ATOM 799 C C . LEU A 1 101 ? -7.239 3.210 2.932 1.00 95.12 101 LEU A C 1
ATOM 801 O O . LEU A 1 101 ? -6.888 2.055 3.188 1.00 95.12 101 LEU A O 1
ATOM 805 N N . GLU A 1 102 ? -8.329 3.765 3.437 1.00 94.12 102 GLU A N 1
ATOM 806 C CA . GLU A 1 102 ? -9.294 3.072 4.277 1.00 94.12 102 GLU A CA 1
ATOM 807 C C . GLU A 1 102 ? -10.721 3.438 3.876 1.00 94.12 102 GLU A C 1
ATOM 809 O O . GLU A 1 102 ? -10.979 4.459 3.241 1.00 94.12 102 GLU A O 1
ATOM 814 N N . THR A 1 103 ? -11.684 2.608 4.260 1.00 91.31 103 THR A N 1
ATOM 815 C CA . THR A 1 103 ? -13.096 2.998 4.206 1.00 91.31 103 THR A CA 1
ATOM 816 C C . THR A 1 103 ? -13.455 3.733 5.487 1.00 91.31 103 THR A C 1
ATOM 818 O O . THR A 1 103 ? -13.279 3.169 6.569 1.00 91.31 103 THR A O 1
ATOM 821 N N . ALA A 1 104 ? -14.020 4.929 5.383 1.00 79.25 104 ALA A N 1
ATOM 822 C CA . ALA A 1 104 ? -14.471 5.705 6.533 1.00 79.25 104 ALA A CA 1
ATOM 823 C C . ALA A 1 104 ? -15.793 6.426 6.226 1.00 79.25 104 ALA A C 1
ATOM 825 O O . ALA A 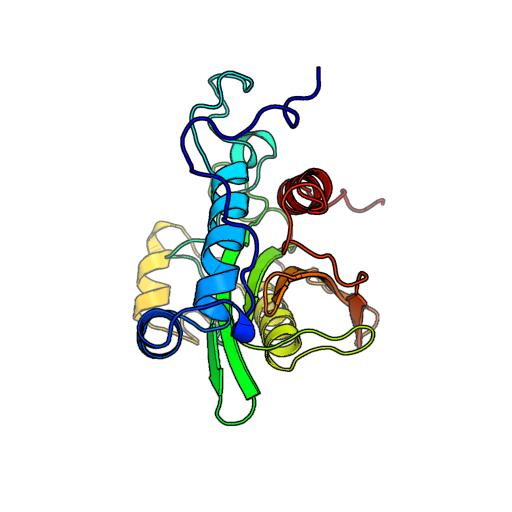1 104 ? -16.129 6.657 5.064 1.00 79.25 104 ALA A O 1
ATOM 826 N N . GLU A 1 105 ? -16.549 6.726 7.282 1.00 70.25 105 GLU A N 1
ATOM 827 C CA . GLU A 1 105 ? -17.710 7.628 7.238 1.00 70.25 105 GLU A CA 1
ATOM 828 C C . GLU A 1 105 ? -17.258 9.096 7.328 1.00 70.25 105 GLU A C 1
ATOM 830 O O . GLU A 1 105 ? -16.088 9.378 7.600 1.00 70.25 105 GLU A O 1
ATOM 835 N N . ASP A 1 106 ? -18.190 10.037 7.149 1.00 55.16 106 ASP A N 1
ATOM 836 C CA . ASP A 1 106 ? -17.941 11.491 7.162 1.00 55.16 106 ASP A CA 1
ATOM 837 C C . ASP A 1 106 ? -17.266 11.994 8.455 1.00 55.16 106 ASP A C 1
ATOM 839 O O . ASP A 1 106 ? -16.605 13.032 8.465 1.00 55.16 106 ASP A O 1
ATOM 843 N N . ILE A 1 107 ? -17.377 11.230 9.546 1.00 52.00 107 ILE A N 1
ATOM 844 C CA . ILE A 1 107 ? -16.772 11.523 10.856 1.00 52.00 107 ILE A CA 1
ATOM 845 C C . ILE A 1 107 ? -15.288 11.108 10.939 1.00 52.00 107 ILE A C 1
ATOM 847 O O . ILE A 1 107 ? -14.675 11.196 11.999 1.00 52.00 107 ILE A O 1
ATOM 851 N N . GLY A 1 108 ? -14.696 10.624 9.841 1.00 61.28 108 GLY A N 1
ATOM 852 C CA . GLY A 1 108 ? -13.275 10.267 9.754 1.00 61.28 108 GLY A CA 1
ATOM 853 C C . GLY A 1 108 ? -12.891 8.971 10.475 1.00 61.28 108 GLY A C 1
ATOM 854 O O . GLY A 1 108 ? -11.719 8.604 10.491 1.00 61.28 108 GLY A O 1
ATOM 855 N N . ARG A 1 109 ? -13.857 8.251 11.059 1.00 78.62 109 ARG A N 1
ATOM 856 C CA . ARG A 1 109 ? -13.613 6.953 11.694 1.00 78.62 109 ARG A CA 1
ATOM 857 C C . ARG A 1 109 ? -13.630 5.835 10.644 1.00 78.62 109 ARG A C 1
ATOM 859 O O . ARG A 1 109 ? -14.594 5.750 9.875 1.00 78.62 109 ARG A O 1
ATOM 866 N N . PRO A 1 110 ? -12.634 4.931 10.633 1.00 86.50 110 PRO A N 1
ATOM 867 C CA . PRO A 1 110 ? -12.633 3.815 9.703 1.00 86.50 110 PRO A CA 1
ATOM 868 C C . PRO A 1 110 ? -13.721 2.799 10.060 1.00 86.50 110 PRO A C 1
ATOM 870 O O . PRO A 1 110 ? -13.869 2.395 11.215 1.00 86.50 110 PRO A O 1
ATOM 873 N N . THR A 1 111 ? -14.481 2.376 9.051 1.00 88.19 111 THR A N 1
ATOM 874 C CA . THR A 1 111 ? -15.607 1.436 9.196 1.00 88.19 111 THR A CA 1
ATOM 875 C C . THR A 1 111 ? -15.190 -0.021 9.049 1.00 88.19 111 THR A C 1
ATOM 877 O O . THR A 1 111 ? -15.863 -0.914 9.560 1.00 88.19 111 THR A O 1
ATOM 880 N N . HIS A 1 112 ? -14.068 -0.275 8.376 1.00 92.00 112 HIS A N 1
ATOM 881 C CA . HIS A 1 112 ? -13.533 -1.613 8.162 1.00 92.00 112 HIS A CA 1
ATOM 882 C C . HIS A 1 112 ? -12.058 -1.664 8.559 1.00 92.00 112 HIS A C 1
ATOM 884 O O . HIS A 1 112 ? -11.335 -0.691 8.360 1.00 92.00 112 HIS A O 1
ATOM 890 N N . PRO A 1 113 ? -11.574 -2.825 9.027 1.00 94.19 113 PRO A N 1
ATOM 891 C CA . PRO A 1 113 ? -10.172 -3.027 9.392 1.00 94.19 113 PRO A CA 1
ATOM 892 C C . PRO A 1 113 ? -9.254 -3.170 8.167 1.00 94.19 113 PRO A C 1
ATOM 894 O O . PRO A 1 113 ? -8.120 -3.611 8.307 1.00 94.19 113 PRO A O 1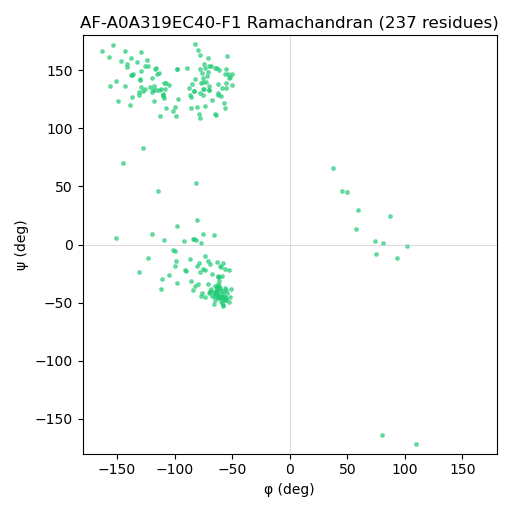
ATOM 897 N N . HIS A 1 114 ? -9.761 -2.910 6.962 1.00 95.25 114 HIS A N 1
ATOM 898 C CA . HIS A 1 114 ? -9.026 -3.148 5.729 1.00 95.25 114 HIS A CA 1
ATOM 899 C C . HIS A 1 114 ? -8.190 -1.925 5.392 1.00 95.25 114 HIS A C 1
ATOM 901 O O . HIS A 1 114 ? -8.701 -0.805 5.415 1.00 95.25 114 HIS A O 1
ATOM 907 N N . VAL A 1 115 ? -6.940 -2.162 5.015 1.00 96.12 115 VAL A N 1
ATOM 908 C CA . VAL A 1 115 ? -6.057 -1.121 4.492 1.00 96.12 115 VAL A CA 1
ATOM 909 C C . VAL A 1 115 ? -5.654 -1.480 3.080 1.00 96.12 115 VAL A C 1
ATOM 911 O O . VAL A 1 115 ? -5.264 -2.617 2.820 1.00 96.12 115 VAL A O 1
ATOM 914 N N . THR A 1 116 ? -5.741 -0.512 2.174 1.00 96.94 116 THR A N 1
ATOM 915 C CA . THR A 1 116 ? -5.109 -0.615 0.857 1.00 96.94 116 THR A CA 1
ATOM 916 C C . THR A 1 116 ? -3.926 0.337 0.804 1.00 96.94 116 THR A C 1
ATOM 918 O O . THR A 1 116 ? -4.069 1.483 1.215 1.00 96.94 116 THR A O 1
ATOM 921 N N . MET A 1 117 ? -2.771 -0.106 0.315 1.00 96.31 117 MET A N 1
ATOM 922 C CA . MET A 1 117 ? -1.580 0.739 0.221 1.00 96.31 117 MET A CA 1
ATOM 923 C C . MET A 1 117 ? -0.834 0.585 -1.105 1.00 96.31 117 MET A C 1
ATOM 925 O O . MET A 1 117 ? -0.769 -0.513 -1.658 1.00 96.31 117 MET A O 1
ATOM 929 N N . LEU A 1 118 ? -0.250 1.681 -1.595 1.00 96.44 118 LEU A N 1
ATOM 930 C CA . LEU A 1 118 ? 0.805 1.663 -2.607 1.00 96.44 118 LEU A CA 1
ATOM 931 C C . LEU A 1 118 ? 2.161 1.759 -1.917 1.00 96.44 118 LEU A C 1
ATOM 933 O O . LEU A 1 118 ? 2.427 2.724 -1.203 1.00 96.44 118 LEU A O 1
ATOM 937 N N . MET A 1 119 ? 3.027 0.801 -2.216 1.00 96.44 119 MET A N 1
ATOM 938 C CA . MET A 1 119 ? 4.398 0.742 -1.736 1.00 96.44 119 MET A CA 1
ATOM 939 C C . MET A 1 119 ? 5.356 0.814 -2.915 1.00 96.44 119 MET A C 1
ATOM 941 O O . MET A 1 119 ? 5.164 0.135 -3.921 1.00 96.44 119 MET A O 1
ATOM 945 N N . GLN A 1 120 ? 6.413 1.600 -2.775 1.00 95.69 120 GLN A N 1
ATOM 946 C CA . GLN A 1 120 ? 7.551 1.597 -3.683 1.00 95.69 120 GLN A CA 1
ATOM 947 C C . GLN A 1 120 ? 8.724 0.891 -3.013 1.00 95.69 120 GLN A C 1
ATOM 949 O O . GLN A 1 120 ? 9.006 1.150 -1.846 1.00 95.69 120 GLN A O 1
ATOM 954 N N . HIS A 1 121 ? 9.427 0.051 -3.767 1.00 95.12 121 HIS A N 1
ATOM 955 C CA . HIS A 1 121 ? 10.641 -0.632 -3.336 1.00 95.12 121 HIS A CA 1
ATOM 956 C C . HIS A 1 121 ? 11.762 -0.352 -4.343 1.00 95.12 121 HIS A C 1
ATOM 958 O O . HIS A 1 121 ? 11.565 -0.482 -5.551 1.00 95.12 121 HIS A O 1
ATOM 964 N N . ASP A 1 122 ? 12.957 -0.011 -3.870 1.00 92.06 122 ASP A N 1
ATOM 965 C CA . ASP A 1 122 ? 14.113 0.299 -4.727 1.00 92.06 122 ASP A CA 1
ATOM 966 C C . ASP A 1 122 ? 14.849 -0.946 -5.263 1.00 92.06 122 ASP A C 1
ATOM 968 O O . ASP A 1 122 ? 16.010 -0.876 -5.662 1.00 92.06 122 ASP A O 1
ATOM 972 N N . CYS A 1 123 ? 14.169 -2.091 -5.286 1.00 92.00 123 CYS A N 1
ATOM 973 C CA . CYS A 1 123 ? 14.724 -3.397 -5.612 1.00 92.00 123 CYS A CA 1
ATOM 974 C C . CYS A 1 123 ? 13.971 -4.044 -6.776 1.00 92.00 123 CYS A C 1
ATOM 976 O O . CYS A 1 123 ? 12.780 -3.805 -6.980 1.00 92.00 123 CYS A O 1
ATOM 978 N N . ASN A 1 124 ? 14.653 -4.917 -7.520 1.00 92.50 124 ASN A N 1
ATOM 979 C CA . ASN A 1 124 ? 14.021 -5.691 -8.587 1.00 92.50 124 ASN A CA 1
ATOM 980 C C . ASN A 1 124 ? 13.163 -6.818 -8.004 1.00 92.50 124 ASN A C 1
ATOM 982 O O . ASN A 1 124 ? 13.642 -7.630 -7.209 1.00 92.50 124 ASN A O 1
ATOM 986 N N . GLY A 1 125 ? 11.912 -6.894 -8.449 1.00 91.50 125 GLY A N 1
ATOM 987 C CA . GLY A 1 125 ? 11.005 -7.983 -8.103 1.00 91.50 125 GLY A CA 1
ATOM 988 C C . GLY A 1 125 ? 11.348 -9.277 -8.839 1.00 91.50 125 GLY A C 1
ATOM 989 O O . GLY A 1 125 ? 11.923 -9.255 -9.928 1.00 91.50 125 GLY A O 1
ATOM 990 N N . ARG A 1 126 ? 10.962 -10.418 -8.263 1.00 94.12 126 ARG A N 1
ATOM 991 C CA . ARG A 1 126 ? 10.975 -11.720 -8.942 1.00 94.12 126 ARG A CA 1
ATOM 992 C C . ARG A 1 126 ? 9.688 -12.467 -8.635 1.00 94.12 126 ARG A C 1
ATOM 994 O O . ARG A 1 126 ? 9.159 -12.362 -7.525 1.00 94.12 126 ARG A O 1
ATOM 1001 N N . GLU A 1 127 ? 9.221 -13.240 -9.607 1.00 94.88 127 GLU A N 1
ATOM 1002 C CA . GLU A 1 127 ? 8.116 -14.173 -9.389 1.00 94.88 127 GLU A CA 1
ATOM 1003 C C . GLU A 1 127 ? 8.431 -15.130 -8.236 1.00 94.88 127 GLU A C 1
ATOM 1005 O O . GLU A 1 127 ? 9.597 -15.394 -7.935 1.00 94.88 127 GLU A O 1
ATOM 1010 N N . ASP A 1 128 ? 7.382 -15.586 -7.554 1.00 91.94 128 ASP A N 1
ATOM 1011 C CA . ASP A 1 128 ? 7.444 -16.586 -6.476 1.00 91.94 128 ASP A CA 1
ATOM 1012 C C . ASP A 1 128 ? 8.350 -16.244 -5.274 1.00 91.94 128 ASP A C 1
ATOM 1014 O O . ASP A 1 128 ? 8.631 -17.092 -4.429 1.00 91.94 128 ASP A O 1
ATOM 1018 N N . THR A 1 129 ? 8.784 -14.988 -5.147 1.00 95.31 129 THR A N 1
ATOM 1019 C CA . THR A 1 129 ? 9.547 -14.482 -3.993 1.00 95.31 129 THR A CA 1
ATOM 1020 C C . THR A 1 129 ? 8.866 -13.263 -3.394 1.00 95.31 129 THR A C 1
ATOM 1022 O O . THR A 1 129 ? 8.212 -12.526 -4.124 1.00 95.31 129 THR A O 1
ATOM 1025 N N . ILE A 1 130 ? 9.068 -12.994 -2.104 1.00 96.12 130 ILE A N 1
ATOM 1026 C CA . ILE A 1 130 ? 8.651 -11.753 -1.436 1.00 96.12 130 ILE A CA 1
ATOM 1027 C C . ILE A 1 130 ? 9.894 -11.000 -0.954 1.00 96.12 130 ILE A C 1
ATOM 1029 O O . ILE A 1 130 ? 10.794 -11.607 -0.371 1.00 96.12 130 ILE A O 1
ATOM 1033 N N . LEU A 1 131 ? 9.976 -9.696 -1.215 1.00 95.88 131 LEU A N 1
ATOM 1034 C CA . LEU A 1 131 ? 11.048 -8.863 -0.682 1.00 95.88 131 LEU A CA 1
ATOM 1035 C C . LEU A 1 131 ? 10.830 -8.617 0.809 1.00 95.88 131 LEU A C 1
ATOM 1037 O O . LEU A 1 131 ? 9.698 -8.523 1.286 1.00 95.88 131 LEU A O 1
ATOM 1041 N N . TYR A 1 132 ? 11.926 -8.410 1.537 1.00 96.00 132 TYR A N 1
ATOM 1042 C CA . TYR A 1 132 ? 11.855 -8.029 2.945 1.00 96.00 132 TYR A CA 1
ATOM 1043 C C . TYR A 1 132 ? 11.003 -6.772 3.147 1.00 96.00 132 TYR A C 1
ATOM 1045 O O . TYR A 1 132 ? 10.131 -6.771 4.006 1.00 96.00 132 TYR A O 1
ATOM 1053 N N . GLY A 1 133 ? 11.202 -5.733 2.326 1.00 95.25 133 GLY A N 1
ATOM 1054 C CA . GLY A 1 133 ? 10.426 -4.496 2.421 1.00 95.25 133 GLY A CA 1
ATOM 1055 C C . GLY A 1 133 ? 8.927 -4.707 2.195 1.00 95.25 133 GLY A C 1
ATOM 1056 O O . GLY A 1 133 ? 8.127 -4.069 2.864 1.00 95.25 133 GLY A O 1
ATOM 1057 N N . GLU A 1 134 ? 8.538 -5.629 1.306 1.00 97.12 134 GLU A N 1
ATOM 1058 C CA . GLU A 1 134 ? 7.125 -5.958 1.073 1.00 97.12 134 GLU A CA 1
ATOM 1059 C C . GLU A 1 134 ? 6.505 -6.690 2.261 1.00 97.12 134 GLU A C 1
ATOM 1061 O O . GLU A 1 134 ? 5.372 -6.403 2.637 1.00 97.12 134 GLU A O 1
ATOM 1066 N N . LEU A 1 135 ? 7.239 -7.637 2.850 1.00 96.75 135 LEU A N 1
ATOM 1067 C CA . LEU A 1 135 ? 6.791 -8.355 4.038 1.00 96.75 135 LEU A CA 1
ATOM 1068 C C . LEU A 1 135 ? 6.723 -7.422 5.253 1.00 96.75 135 LEU A C 1
ATOM 1070 O O . LEU A 1 135 ? 5.745 -7.451 5.997 1.00 96.75 135 LEU A O 1
ATOM 1074 N N . ALA A 1 136 ? 7.746 -6.587 5.439 1.00 96.38 136 ALA A N 1
ATOM 1075 C CA . ALA A 1 136 ? 7.835 -5.636 6.535 1.00 96.38 136 ALA A CA 1
ATOM 1076 C C . ALA A 1 136 ? 6.668 -4.647 6.497 1.00 96.38 136 ALA A C 1
ATOM 1078 O O . ALA A 1 136 ? 5.980 -4.503 7.503 1.00 96.38 136 ALA A O 1
ATOM 1079 N N . SER A 1 137 ? 6.379 -4.038 5.341 1.00 96.81 137 SER A N 1
ATOM 1080 C CA . SER A 1 137 ? 5.258 -3.103 5.212 1.00 96.81 137 SER A CA 1
ATOM 1081 C C . SER A 1 137 ? 3.903 -3.778 5.435 1.00 96.81 137 SER A C 1
ATOM 1083 O O . SER A 1 137 ? 3.068 -3.226 6.150 1.00 96.81 137 SER A O 1
ATOM 1085 N N . LEU A 1 138 ? 3.690 -4.996 4.914 1.00 97.25 138 LEU A N 1
ATOM 1086 C CA . LEU A 1 138 ? 2.464 -5.767 5.162 1.00 97.25 138 LEU A CA 1
ATOM 1087 C C . LEU A 1 138 ? 2.245 -6.018 6.657 1.00 97.25 138 LEU A C 1
ATOM 1089 O O . LEU A 1 138 ? 1.178 -5.710 7.189 1.00 97.25 138 LEU A O 1
ATOM 1093 N N . VAL A 1 139 ? 3.254 -6.560 7.342 1.00 96.69 139 VAL A N 1
ATOM 1094 C CA . VAL A 1 139 ? 3.160 -6.884 8.773 1.00 96.69 139 VAL A CA 1
ATOM 1095 C C . VAL A 1 139 ? 3.007 -5.613 9.606 1.00 96.69 139 VAL A C 1
ATOM 1097 O O . VAL A 1 139 ? 2.182 -5.586 10.519 1.00 96.69 139 VAL A O 1
ATOM 1100 N N . SER A 1 140 ? 3.729 -4.544 9.266 1.00 97.00 140 SER A N 1
ATOM 1101 C CA . SER A 1 140 ? 3.599 -3.239 9.912 1.00 97.00 140 SER A CA 1
ATOM 1102 C C . SER A 1 140 ? 2.197 -2.660 9.772 1.00 97.00 140 SER A C 1
ATOM 1104 O O . SER A 1 140 ? 1.629 -2.232 10.773 1.00 97.00 140 SER A O 1
ATOM 1106 N N . ALA A 1 141 ? 1.598 -2.704 8.582 1.00 97.56 141 ALA A N 1
ATOM 1107 C CA . ALA A 1 141 ? 0.232 -2.239 8.353 1.00 97.56 141 ALA A CA 1
ATOM 1108 C C . ALA A 1 141 ? -0.805 -3.056 9.142 1.00 97.56 141 ALA A C 1
ATOM 1110 O O . ALA A 1 141 ? -1.708 -2.498 9.772 1.00 97.56 141 ALA A O 1
ATOM 1111 N N . MET A 1 142 ? -0.654 -4.386 9.159 1.00 97.62 142 MET A N 1
ATOM 1112 C CA . MET A 1 142 ? -1.510 -5.274 9.954 1.00 97.62 142 MET A CA 1
ATOM 1113 C C . MET A 1 142 ? -1.389 -4.961 11.450 1.00 97.62 142 MET A C 1
ATOM 1115 O O . MET A 1 142 ? -2.399 -4.820 12.141 1.00 97.62 142 MET A O 1
ATOM 1119 N N . HIS A 1 143 ? -0.158 -4.804 11.944 1.00 95.56 143 HIS A N 1
ATOM 1120 C CA . HIS A 1 143 ? 0.130 -4.468 13.334 1.00 95.56 143 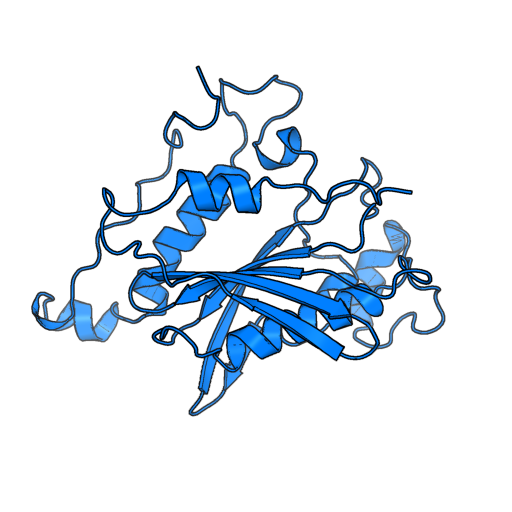HIS A CA 1
ATOM 1121 C C . HIS A 1 143 ? -0.428 -3.093 13.719 1.00 95.56 143 HIS A C 1
ATOM 1123 O O . HIS A 1 143 ? -1.069 -2.964 14.765 1.00 95.56 143 HIS A O 1
ATOM 1129 N N . ALA A 1 144 ? -0.231 -2.084 12.867 1.00 94.88 144 ALA A N 1
ATOM 1130 C CA . ALA A 1 144 ? -0.751 -0.733 13.037 1.00 94.88 144 ALA A CA 1
ATOM 1131 C C . ALA A 1 144 ? -2.272 -0.738 13.186 1.00 94.88 144 ALA A C 1
ATOM 1133 O O . ALA A 1 144 ? -2.817 -0.151 14.118 1.00 94.88 144 ALA A O 1
ATOM 1134 N N . ARG A 1 145 ? -2.963 -1.462 12.298 1.00 95.38 145 ARG A N 1
ATOM 1135 C CA . ARG A 1 145 ? -4.423 -1.549 12.304 1.00 95.38 145 ARG A CA 1
ATOM 1136 C C . ARG A 1 145 ? -4.962 -2.320 13.507 1.00 95.38 145 ARG A C 1
ATOM 1138 O O . ARG A 1 145 ? -5.956 -1.899 14.097 1.00 95.38 145 ARG A O 1
ATOM 1145 N N . ALA A 1 146 ? -4.303 -3.413 13.892 1.00 94.94 146 ALA A N 1
ATOM 1146 C CA . ALA A 1 146 ? -4.662 -4.194 15.076 1.00 94.94 146 ALA A CA 1
ATOM 1147 C C . ALA A 1 146 ? -4.505 -3.392 16.373 1.00 94.94 146 ALA A C 1
ATOM 1149 O O . ALA A 1 146 ? -5.331 -3.487 17.282 1.00 94.94 146 ALA A O 1
ATOM 1150 N N . ASN A 1 147 ? -3.473 -2.551 16.425 1.00 92.69 147 ASN A N 1
ATOM 1151 C CA . ASN A 1 147 ? -3.162 -1.712 17.571 1.00 92.69 147 ASN A CA 1
ATOM 1152 C C . ASN A 1 147 ? -3.672 -0.271 17.423 1.00 92.69 147 ASN A C 1
ATOM 1154 O O . ASN A 1 147 ? -3.289 0.600 18.200 1.00 92.69 147 ASN A O 1
ATOM 1158 N N . GLN A 1 148 ? -4.580 0.015 16.495 1.00 92.12 148 GLN A N 1
ATOM 1159 C CA . GLN A 1 148 ? -5.082 1.376 16.346 1.00 92.12 148 GLN A CA 1
ATOM 1160 C C . GLN A 1 148 ? -6.042 1.734 17.491 1.00 92.12 148 GLN A C 1
ATOM 1162 O O . GLN A 1 148 ? -7.086 1.096 17.672 1.00 92.12 148 GLN A O 1
ATOM 1167 N N . PHE A 1 149 ? -5.692 2.759 18.266 1.00 90.81 149 PHE A N 1
ATOM 1168 C CA . PHE A 1 149 ? -6.504 3.262 19.375 1.00 90.81 149 PHE A CA 1
ATOM 1169 C C . PHE A 1 149 ? -7.690 4.090 18.886 1.00 90.81 149 PHE A C 1
ATOM 1171 O O . PHE A 1 149 ? -7.605 4.784 17.874 1.00 90.81 149 PHE A O 1
ATOM 1178 N N . MET A 1 150 ? -8.793 4.039 19.631 1.00 89.69 150 MET A N 1
ATOM 1179 C CA . MET A 1 150 ? -9.939 4.919 19.429 1.00 89.69 150 MET A CA 1
ATOM 1180 C C . MET A 1 150 ? -9.621 6.289 20.027 1.00 89.69 150 MET A C 1
ATOM 1182 O O . MET A 1 150 ? -9.530 6.422 21.243 1.00 89.69 150 MET A O 1
ATOM 1186 N N . VAL A 1 151 ? -9.414 7.285 19.170 1.00 87.06 151 VAL A N 1
ATOM 1187 C CA . VAL A 1 151 ? -8.987 8.638 19.544 1.00 87.06 151 VAL A CA 1
ATOM 1188 C C . VAL A 1 151 ? -9.955 9.629 18.912 1.00 87.06 151 VAL A C 1
ATOM 1190 O O . VAL A 1 151 ? -10.249 9.512 17.722 1.00 87.06 151 VAL A O 1
ATOM 1193 N N . GLU A 1 152 ? -10.445 10.583 19.702 1.00 86.00 152 GLU A N 1
ATOM 1194 C CA . GLU A 1 152 ? -11.303 11.650 19.189 1.00 86.00 152 GLU A CA 1
ATOM 1195 C C . GLU A 1 152 ? -10.495 12.611 18.313 1.00 86.00 152 GLU A C 1
ATOM 1197 O O . GLU A 1 152 ? -9.280 12.769 18.475 1.00 86.00 152 GLU A O 1
ATOM 1202 N N . LYS A 1 153 ? -11.162 13.273 17.368 1.00 83.12 153 LYS A N 1
ATOM 1203 C CA . LYS A 1 153 ? -10.501 14.116 16.363 1.00 83.12 153 LYS A CA 1
ATOM 1204 C C . LYS A 1 153 ? -9.623 15.202 16.995 1.00 83.12 153 LYS A C 1
ATOM 1206 O O . LYS A 1 153 ? -8.518 15.456 16.524 1.00 83.12 153 LYS A O 1
ATOM 1211 N N . GLU A 1 154 ? -10.082 15.800 18.088 1.00 86.38 154 GLU A N 1
ATOM 1212 C CA . GLU A 1 154 ? -9.407 16.883 18.812 1.00 86.38 154 GLU A CA 1
ATOM 1213 C C . GLU A 1 154 ? -8.153 16.413 19.567 1.00 86.38 154 GLU A C 1
ATOM 1215 O O . GLU A 1 154 ? -7.353 17.229 20.029 1.00 86.38 154 GLU A O 1
ATOM 1220 N N . GLU A 1 155 ? -7.981 15.102 19.736 1.00 87.69 155 GLU A N 1
ATOM 1221 C CA . GLU A 1 155 ? -6.832 14.502 20.408 1.00 87.69 155 GLU A CA 1
ATOM 1222 C C . GLU A 1 155 ? -5.770 13.986 19.431 1.00 87.69 155 GLU A C 1
ATOM 1224 O O . GLU A 1 155 ? -4.656 13.724 19.875 1.00 87.69 155 GLU A O 1
ATOM 1229 N N . MET A 1 156 ? -6.072 13.858 18.131 1.00 87.38 156 MET A N 1
ATOM 1230 C CA . MET A 1 156 ? -5.197 13.191 17.154 1.00 87.38 156 MET A CA 1
ATOM 1231 C C . MET A 1 156 ? -3.781 13.779 17.098 1.00 87.38 156 MET A C 1
ATOM 1233 O O . MET A 1 156 ? -2.822 13.016 17.179 1.00 87.38 156 MET A O 1
ATOM 1237 N N . GLU A 1 157 ? -3.645 15.107 17.027 1.00 87.81 157 GLU A N 1
ATOM 1238 C CA . GLU A 1 157 ? -2.337 15.794 17.025 1.00 87.81 157 GLU A CA 1
ATOM 1239 C C . GLU A 1 157 ? -1.527 15.471 18.290 1.00 87.81 157 GLU A C 1
ATOM 1241 O O . GLU A 1 157 ? -0.360 15.095 18.220 1.00 87.81 157 GLU A O 1
ATOM 1246 N N . ARG A 1 158 ? -2.175 15.491 19.465 1.00 87.75 158 ARG A N 1
ATOM 1247 C CA . ARG A 1 158 ? -1.506 15.192 20.741 1.00 87.75 158 ARG A CA 1
ATOM 1248 C C . ARG A 1 158 ? -0.955 13.772 20.797 1.00 87.75 158 ARG A C 1
ATOM 1250 O O . ARG A 1 158 ? 0.076 13.550 21.424 1.00 87.75 158 ARG A O 1
ATOM 1257 N N . VAL A 1 159 ? -1.632 12.805 20.174 1.00 85.31 159 VAL A N 1
ATOM 1258 C CA . VAL A 1 159 ? -1.123 11.427 20.117 1.00 85.31 159 VAL A CA 1
ATOM 1259 C C . VAL A 1 159 ? 0.181 11.366 19.322 1.00 85.31 159 VAL A C 1
ATOM 1261 O O . VAL A 1 159 ? 1.102 10.661 19.729 1.00 85.31 159 VAL A O 1
ATOM 1264 N N . PHE A 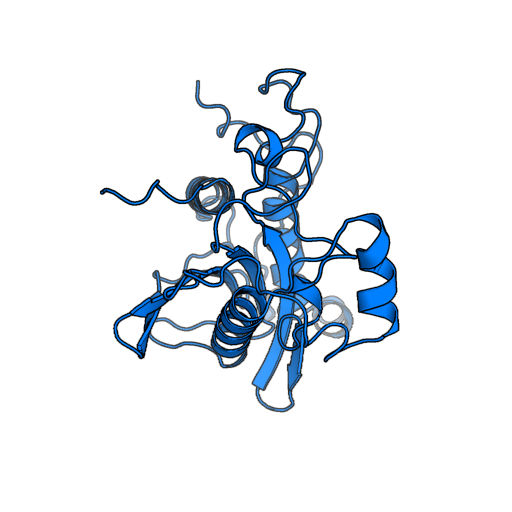1 160 ? 0.281 12.120 18.224 1.00 82.94 160 PHE A N 1
ATOM 1265 C CA . PHE A 1 160 ? 1.508 12.197 17.429 1.00 82.94 160 PHE A CA 1
ATOM 1266 C C . PHE A 1 160 ? 2.653 12.847 18.193 1.00 82.94 160 PHE A C 1
ATOM 1268 O O . PHE A 1 160 ? 3.747 12.284 18.215 1.00 82.94 160 PHE A O 1
ATOM 1275 N N . ASP A 1 161 ? 2.386 13.955 18.884 1.00 87.06 161 ASP A N 1
ATOM 1276 C CA . ASP A 1 161 ? 3.394 14.656 19.686 1.00 87.06 161 ASP A CA 1
ATOM 1277 C C . ASP A 1 161 ? 3.961 13.783 20.816 1.00 87.06 161 ASP A C 1
ATOM 1279 O O . ASP A 1 161 ? 5.153 13.835 21.120 1.00 87.06 161 ASP A O 1
ATOM 1283 N N . MET A 1 162 ? 3.114 12.966 21.451 1.00 86.44 162 MET A N 1
ATOM 1284 C CA . MET A 1 162 ? 3.528 12.065 22.534 1.00 86.44 162 MET A CA 1
ATOM 1285 C C . MET A 1 162 ? 4.236 10.797 22.028 1.00 86.44 162 MET A C 1
ATOM 1287 O O . MET A 1 162 ? 5.011 10.191 22.770 1.00 86.44 162 MET A O 1
ATOM 1291 N N . GLY A 1 163 ? 3.985 10.393 20.781 1.00 80.19 163 GLY A N 1
ATOM 1292 C CA . GLY A 1 163 ? 4.641 9.265 20.127 1.00 80.19 163 GLY A CA 1
ATOM 1293 C C . GLY A 1 163 ? 4.090 7.880 20.492 1.00 80.19 163 GLY A C 1
ATOM 1294 O O . GLY A 1 163 ? 2.981 7.706 21.002 1.00 80.19 163 GLY A O 1
ATOM 1295 N N . ILE A 1 164 ? 4.874 6.845 20.172 1.00 75.19 164 ILE A N 1
ATOM 1296 C CA . ILE A 1 164 ? 4.474 5.439 20.327 1.00 75.19 164 ILE A CA 1
ATOM 1297 C C . ILE A 1 164 ? 4.211 5.115 21.803 1.00 75.19 164 ILE A C 1
ATOM 1299 O O . ILE A 1 164 ? 5.046 5.359 22.667 1.00 75.19 164 ILE A O 1
ATOM 1303 N N . GLY A 1 165 ? 3.059 4.500 22.079 1.00 74.38 165 GLY A N 1
ATOM 1304 C CA . GLY A 1 165 ? 2.642 4.117 23.433 1.00 74.38 165 GLY A CA 1
ATOM 1305 C C . GLY A 1 165 ? 1.776 5.163 24.135 1.00 74.38 165 GLY A C 1
ATOM 1306 O O . GLY A 1 165 ? 1.137 4.832 25.141 1.00 74.38 165 GLY A O 1
ATOM 1307 N N . ALA A 1 166 ? 1.679 6.375 23.574 1.00 75.50 166 ALA A N 1
ATOM 1308 C CA . ALA A 1 166 ? 0.666 7.342 23.964 1.00 75.50 166 ALA A CA 1
ATOM 1309 C C . ALA A 1 166 ? -0.726 6.716 23.822 1.00 75.50 166 ALA A C 1
ATOM 1311 O O . ALA A 1 166 ? -1.024 6.061 22.820 1.00 75.50 166 ALA A O 1
ATOM 1312 N N . TYR A 1 167 ? -1.568 6.905 24.840 1.00 80.62 167 TYR A N 1
ATOM 1313 C CA . TYR A 1 167 ? -2.931 6.371 24.881 1.00 80.62 167 TYR A CA 1
ATOM 1314 C C . TYR A 1 167 ? -3.021 4.838 24.779 1.00 80.62 167 TYR A C 1
ATOM 1316 O O . TYR A 1 167 ? -4.014 4.301 24.287 1.00 80.62 167 TYR A O 1
ATOM 1324 N N . SER A 1 168 ? -1.998 4.118 25.263 1.00 80.56 168 SER A N 1
ATOM 1325 C CA . SER A 1 168 ? -1.982 2.646 25.295 1.00 80.56 168 SER A CA 1
ATOM 1326 C C . SER A 1 168 ? -3.103 2.002 26.116 1.00 80.56 168 SER A C 1
ATOM 1328 O O . SER A 1 168 ? -3.434 0.835 25.900 1.00 80.56 168 SER A O 1
ATOM 1330 N N . ASP A 1 169 ? -3.712 2.784 27.000 1.00 87.62 169 ASP A N 1
ATOM 1331 C CA . ASP A 1 169 ? -4.876 2.469 27.818 1.00 87.62 169 ASP A CA 1
ATOM 1332 C C . ASP A 1 169 ? -6.214 2.603 27.070 1.00 87.62 169 ASP A C 1
ATOM 1334 O O . ASP A 1 169 ? -7.216 2.019 27.495 1.00 87.62 169 ASP A O 1
ATOM 1338 N N . LYS A 1 170 ? -6.259 3.326 25.942 1.00 90.75 170 LYS A N 1
ATOM 1339 C CA . LYS A 1 170 ? -7.494 3.490 25.166 1.00 90.75 170 LYS A CA 1
ATOM 1340 C C . LYS A 1 170 ? -7.901 2.192 24.456 1.00 90.75 170 LYS A C 1
ATOM 1342 O O . LYS A 1 170 ? -7.057 1.399 24.028 1.00 90.75 170 LYS A O 1
ATOM 1347 N N . PRO A 1 171 ? -9.213 1.960 24.267 1.00 93.06 171 PRO A N 1
ATOM 1348 C CA . PRO A 1 171 ? -9.690 0.791 23.538 1.00 93.06 171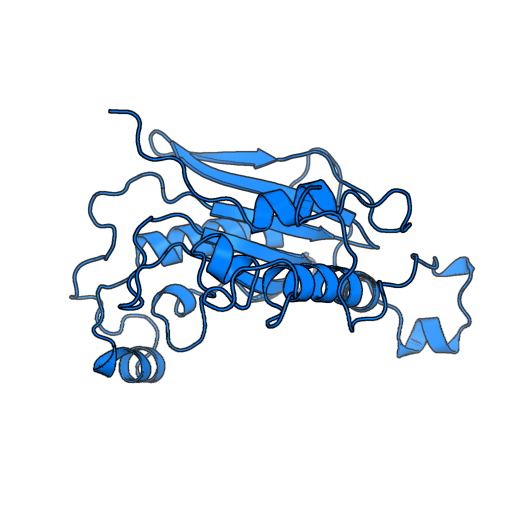 PRO A CA 1
ATOM 1349 C C . PRO A 1 171 ? -9.259 0.832 22.065 1.00 93.06 171 PRO A C 1
ATOM 1351 O O . PRO A 1 171 ? -9.112 1.897 21.463 1.00 93.06 171 PRO A O 1
ATOM 1354 N N . ARG A 1 172 ? -9.103 -0.348 21.453 1.00 93.25 172 ARG A N 1
ATOM 1355 C CA . ARG A 1 172 ? -8.820 -0.481 20.014 1.00 93.25 172 ARG A CA 1
ATOM 1356 C C . ARG A 1 172 ? -10.074 -0.217 19.186 1.00 93.25 172 ARG A C 1
ATOM 1358 O O . ARG A 1 172 ? -11.154 -0.683 19.555 1.00 93.25 172 ARG A O 1
ATOM 1365 N N . ILE A 1 173 ? -9.925 0.427 18.025 1.00 92.31 173 ILE A N 1
ATOM 1366 C CA . ILE A 1 173 ? -11.045 0.665 17.092 1.00 92.31 173 ILE A CA 1
ATOM 1367 C C . ILE A 1 173 ? -11.652 -0.661 16.615 1.00 92.31 173 ILE A C 1
ATOM 1369 O O . ILE A 1 173 ? -12.872 -0.776 16.503 1.00 92.31 173 ILE A O 1
ATOM 1373 N N . PHE A 1 174 ? -10.808 -1.671 16.391 1.00 93.69 174 PHE A N 1
ATOM 1374 C CA . PHE A 1 174 ? -11.186 -2.977 15.851 1.00 93.69 174 PHE A CA 1
ATOM 1375 C C . PHE A 1 174 ? -10.975 -4.115 16.860 1.00 93.69 174 PHE A C 1
ATOM 1377 O O . PHE A 1 174 ? -10.445 -5.167 16.521 1.00 93.69 174 PHE A O 1
ATOM 1384 N N . SER A 1 175 ? -11.406 -3.931 18.111 1.00 93.56 175 SER A N 1
ATOM 1385 C CA . SER A 1 175 ? -11.185 -4.892 19.211 1.00 93.56 175 SER A CA 1
ATOM 1386 C C . SER A 1 175 ? -11.771 -6.296 18.998 1.00 93.56 175 SER A C 1
ATOM 1388 O O . SER A 1 175 ? -11.358 -7.240 19.665 1.00 93.56 175 SER A O 1
ATOM 1390 N N . ARG A 1 176 ? -12.738 -6.443 18.085 1.00 92.75 176 ARG A N 1
ATOM 1391 C CA . ARG A 1 176 ? -13.367 -7.728 17.728 1.00 92.75 176 ARG A CA 1
ATOM 1392 C C . ARG A 1 176 ? -12.847 -8.322 16.422 1.00 92.75 176 ARG A C 1
ATOM 1394 O O . ARG A 1 176 ? -13.294 -9.398 16.029 1.00 92.75 176 ARG A O 1
ATOM 1401 N N . GLU A 1 177 ? -11.986 -7.607 15.706 1.00 94.56 177 GLU A N 1
ATOM 1402 C CA . GLU A 1 177 ? -11.414 -8.124 14.473 1.00 94.56 177 GLU A CA 1
ATOM 1403 C C . GLU A 1 177 ? -10.228 -9.034 14.785 1.00 94.56 177 GLU A C 1
ATOM 1405 O O . GLU A 1 177 ? -9.452 -8.777 15.700 1.00 94.56 177 GLU A O 1
ATOM 1410 N N . THR A 1 178 ? -10.090 -10.103 14.009 1.00 94.81 178 THR A N 1
ATOM 1411 C CA . THR A 1 178 ? -8.996 -11.064 14.156 1.00 94.81 178 THR A CA 1
ATOM 1412 C C . THR A 1 178 ? -8.189 -11.231 12.878 1.00 94.81 178 THR A C 1
ATOM 1414 O O . THR A 1 178 ? -7.121 -11.827 12.940 1.00 94.81 178 THR A O 1
ATOM 1417 N N . ARG A 1 179 ? -8.666 -10.715 11.733 1.00 95.69 179 ARG A N 1
ATOM 1418 C CA . ARG A 1 179 ? -8.074 -10.927 10.404 1.00 95.69 179 ARG A CA 1
ATOM 1419 C C . ARG A 1 179 ? -7.170 -9.800 9.913 1.00 95.69 179 ARG A C 1
ATOM 1421 O O . ARG A 1 179 ? -6.246 -10.089 9.165 1.00 95.69 179 ARG A O 1
ATOM 1428 N N . PHE A 1 180 ? -7.457 -8.549 10.271 1.00 96.44 180 PHE A N 1
ATOM 1429 C CA . PHE A 1 180 ? -6.721 -7.339 9.850 1.00 96.44 180 PHE A CA 1
ATOM 1430 C C . PHE A 1 180 ? -6.211 -7.363 8.395 1.00 96.44 180 PHE A C 1
ATOM 1432 O O . PHE A 1 180 ? -5.005 -7.445 8.168 1.00 96.44 180 PHE A O 1
ATOM 1439 N N . PRO A 1 181 ? -7.111 -7.358 7.396 1.00 97.00 181 PRO A N 1
ATOM 1440 C CA . PRO A 1 181 ? -6.714 -7.555 6.010 1.00 97.00 181 PRO A CA 1
ATOM 1441 C C . PRO A 1 181 ? -5.988 -6.342 5.428 1.00 97.00 181 PRO A C 1
ATOM 1443 O O . PRO A 1 181 ? -6.402 -5.200 5.621 1.00 97.00 181 PRO A O 1
ATOM 1446 N N . VAL A 1 182 ? -4.954 -6.604 4.640 1.00 97.75 182 VAL A N 1
ATOM 1447 C CA . VAL A 1 182 ? -4.148 -5.587 3.973 1.00 97.75 182 VAL A CA 1
ATOM 1448 C C . VAL A 1 182 ? -3.996 -5.947 2.502 1.00 97.75 182 VAL A C 1
ATOM 1450 O O . VAL A 1 182 ? -3.654 -7.078 2.164 1.00 97.75 182 VAL A O 1
ATOM 1453 N N . LEU A 1 183 ? -4.252 -4.978 1.630 1.00 97.88 183 LEU A N 1
ATOM 1454 C CA . LEU A 1 183 ? -4.060 -5.064 0.189 1.00 97.88 183 LEU A CA 1
ATOM 1455 C C . LEU A 1 183 ? -2.936 -4.107 -0.211 1.00 97.88 183 LEU A C 1
ATOM 1457 O O . LEU A 1 183 ? -3.085 -2.894 -0.141 1.00 97.88 183 LEU A O 1
ATOM 1461 N N . GLN A 1 184 ? -1.800 -4.646 -0.623 1.00 97.88 184 GLN A N 1
ATOM 1462 C CA . GLN A 1 184 ? -0.622 -3.881 -0.998 1.00 97.88 184 GLN A CA 1
ATOM 1463 C C . GLN A 1 184 ? -0.387 -3.976 -2.499 1.00 97.88 184 GLN A C 1
ATOM 1465 O O . GLN A 1 184 ? -0.338 -5.065 -3.068 1.00 97.88 184 GLN A O 1
ATOM 1470 N N . ILE A 1 185 ? -0.206 -2.828 -3.134 1.00 97.88 185 ILE A N 1
ATOM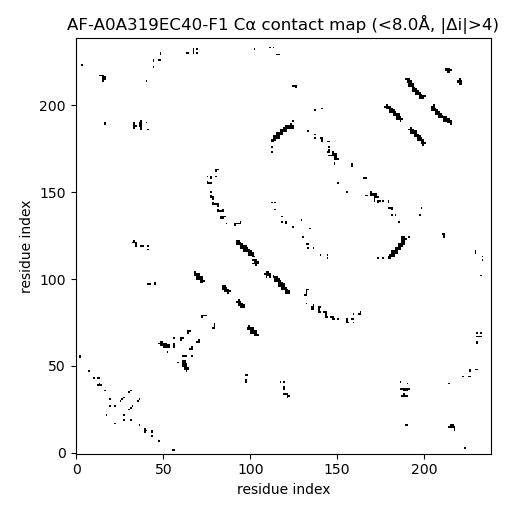 1471 C CA . ILE A 1 185 ? 0.334 -2.718 -4.480 1.00 97.88 185 ILE A CA 1
ATOM 1472 C C . ILE A 1 185 ? 1.811 -2.368 -4.345 1.00 97.88 185 ILE A C 1
ATOM 1474 O O . ILE A 1 185 ? 2.147 -1.266 -3.923 1.00 97.88 185 ILE A O 1
ATOM 1478 N N . SER A 1 186 ? 2.680 -3.309 -4.695 1.00 97.50 186 SER A N 1
ATOM 1479 C CA . SER A 1 186 ? 4.130 -3.155 -4.591 1.00 97.50 186 SER A CA 1
ATOM 1480 C C . SER A 1 186 ? 4.733 -2.833 -5.946 1.00 97.50 186 SER A C 1
ATOM 1482 O O . SER A 1 186 ? 4.699 -3.674 -6.842 1.00 97.50 186 SER A O 1
ATOM 1484 N N . PHE A 1 187 ? 5.299 -1.635 -6.069 1.00 96.75 187 PHE A N 1
ATOM 1485 C CA . PHE A 1 187 ? 6.103 -1.176 -7.197 1.00 96.75 187 PHE A CA 1
ATOM 1486 C C . PHE A 1 187 ? 7.563 -1.569 -7.004 1.00 96.75 187 PHE A C 1
ATOM 1488 O O . PHE A 1 187 ? 8.151 -1.332 -5.949 1.00 96.75 187 PHE A O 1
ATOM 1495 N N . LEU A 1 188 ? 8.127 -2.195 -8.031 1.00 95.12 188 LEU A N 1
ATOM 1496 C CA . LEU A 1 188 ? 9.393 -2.917 -8.006 1.00 95.12 188 LEU A CA 1
ATOM 1497 C C . LEU A 1 188 ? 10.184 -2.594 -9.271 1.00 95.12 188 LEU A C 1
ATOM 1499 O O . LEU A 1 188 ? 9.615 -2.429 -10.352 1.00 95.12 188 LEU A O 1
ATOM 1503 N N . GLY A 1 189 ? 11.505 -2.546 -9.158 1.00 89.62 189 GLY A N 1
ATOM 1504 C CA . GLY A 1 189 ? 12.368 -2.194 -10.274 1.00 89.62 189 GLY A CA 1
ATOM 1505 C C . GLY A 1 189 ? 12.277 -3.161 -11.465 1.00 89.62 189 GLY A C 1
ATOM 1506 O O . GLY A 1 189 ? 12.027 -4.357 -11.277 1.00 89.62 189 GLY A O 1
ATOM 1507 N N . PRO A 1 190 ? 12.512 -2.664 -12.695 1.00 86.38 190 PRO A N 1
ATOM 1508 C CA . PRO A 1 190 ? 12.655 -1.243 -13.052 1.00 86.38 190 PRO A CA 1
ATOM 1509 C C . PRO A 1 190 ? 11.329 -0.457 -13.128 1.00 86.38 190 PRO A C 1
ATOM 1511 O O . PRO A 1 190 ? 11.271 0.657 -12.620 1.00 86.38 190 PRO A O 1
ATOM 1514 N N . GLN A 1 191 ? 10.285 -1.018 -13.744 1.00 92.62 191 GLN A N 1
ATOM 1515 C CA . GLN A 1 191 ? 8.910 -0.499 -13.764 1.00 92.62 191 GLN A CA 1
ATOM 1516 C C . GLN A 1 191 ? 7.944 -1.684 -13.744 1.00 92.62 191 GLN A C 1
ATOM 1518 O O . GLN A 1 191 ? 7.306 -2.003 -14.741 1.00 92.62 191 GLN A O 1
ATOM 1523 N N . HIS A 1 192 ? 7.877 -2.383 -12.617 1.00 95.56 192 HIS A N 1
ATOM 1524 C CA . HIS A 1 192 ? 6.972 -3.507 -12.414 1.00 95.56 192 HIS A CA 1
ATOM 1525 C C . HIS A 1 192 ? 6.102 -3.272 -11.190 1.00 95.56 192 HIS A C 1
ATOM 1527 O O . HIS A 1 192 ? 6.466 -2.514 -10.292 1.00 95.56 192 HIS A O 1
ATOM 1533 N N . ALA A 1 193 ? 4.968 -3.961 -11.126 1.00 96.94 193 ALA A N 1
ATOM 1534 C CA . ALA A 1 193 ? 4.199 -4.020 -9.900 1.00 96.94 193 ALA A CA 1
ATOM 1535 C C . ALA A 1 193 ? 3.496 -5.356 -9.715 1.00 96.94 193 ALA A C 1
ATOM 1537 O O . ALA A 1 193 ? 3.228 -6.086 -10.669 1.00 96.94 193 ALA A O 1
ATOM 1538 N N . ARG A 1 194 ? 3.155 -5.667 -8.471 1.00 97.75 194 ARG A N 1
ATOM 1539 C CA . ARG A 1 194 ? 2.301 -6.803 -8.127 1.00 97.75 194 ARG A CA 1
ATOM 1540 C C . ARG A 1 194 ? 1.392 -6.464 -6.965 1.00 97.75 194 ARG A C 1
ATOM 1542 O O . ARG A 1 194 ? 1.582 -5.469 -6.271 1.00 97.75 194 ARG A O 1
ATOM 1549 N N . VAL A 1 195 ? 0.407 -7.323 -6.767 1.00 98.19 195 VAL A N 1
ATOM 1550 C CA . VAL A 1 195 ? -0.600 -7.191 -5.727 1.00 98.19 195 VAL A CA 1
ATOM 1551 C C . VAL A 1 195 ? -0.344 -8.264 -4.684 1.00 98.19 195 VAL A C 1
ATOM 1553 O O . VAL A 1 195 ? -0.281 -9.453 -5.008 1.00 98.19 195 VAL A O 1
ATOM 1556 N N . LEU A 1 196 ? -0.217 -7.838 -3.435 1.00 98.31 196 LEU A N 1
ATOM 1557 C CA . LEU A 1 196 ? -0.129 -8.703 -2.272 1.00 98.31 196 LEU A CA 1
ATOM 1558 C C . LEU A 1 196 ? -1.373 -8.496 -1.411 1.00 98.31 196 LEU A C 1
ATOM 1560 O O . LEU A 1 196 ? -1.765 -7.370 -1.123 1.00 98.31 196 LEU A O 1
ATOM 1564 N N . TYR A 1 197 ? -1.995 -9.584 -0.985 1.00 97.75 197 TYR A N 1
ATOM 1565 C CA . TYR A 1 197 ? -3.062 -9.563 0.006 1.00 97.75 197 TYR A CA 1
ATOM 1566 C C . TYR A 1 197 ? -2.611 -10.353 1.225 1.00 97.75 197 TYR A C 1
ATOM 1568 O O . TYR A 1 197 ? -2.279 -11.530 1.094 1.00 97.75 197 TYR A O 1
ATOM 1576 N N . ALA A 1 198 ? -2.627 -9.729 2.397 1.00 97.88 198 ALA A N 1
ATOM 1577 C CA . ALA A 1 198 ? -2.295 -10.370 3.659 1.00 97.88 198 ALA A CA 1
ATOM 1578 C C . ALA A 1 198 ? -3.475 -10.310 4.629 1.00 97.88 198 ALA A C 1
ATOM 1580 O O . ALA A 1 198 ? -4.207 -9.323 4.682 1.00 97.88 198 ALA A O 1
ATOM 1581 N N . CYS A 1 199 ? -3.665 -11.368 5.409 1.00 97.69 199 CYS A N 1
ATOM 1582 C CA . CYS A 1 199 ? -4.561 -11.357 6.560 1.00 97.69 199 CYS A CA 1
ATOM 1583 C C . CYS A 1 199 ? -4.160 -12.452 7.550 1.00 97.69 199 CYS A C 1
ATOM 1585 O O . CYS A 1 199 ? -3.496 -13.420 7.181 1.00 97.69 199 CYS A O 1
ATOM 1587 N N . MET A 1 200 ? -4.610 -12.326 8.791 1.00 97.50 200 MET A N 1
ATOM 1588 C CA . MET A 1 200 ? -4.581 -13.419 9.752 1.00 97.50 200 MET A CA 1
ATOM 1589 C C . MET A 1 200 ? -5.682 -14.437 9.425 1.00 97.50 200 MET A C 1
ATOM 1591 O O . MET A 1 200 ? -6.845 -14.078 9.213 1.00 97.50 200 MET A O 1
ATOM 1595 N N . ASP A 1 201 ? -5.319 -15.715 9.434 1.00 96.00 201 ASP A N 1
ATOM 1596 C CA . ASP A 1 201 ? -6.228 -16.856 9.376 1.00 96.00 201 ASP A CA 1
ATOM 1597 C C . ASP A 1 201 ? -5.744 -17.937 10.349 1.00 96.00 201 ASP A C 1
ATOM 1599 O O . ASP A 1 201 ? -4.613 -18.415 10.263 1.00 96.00 201 ASP A O 1
ATOM 1603 N N . ARG A 1 202 ? -6.589 -18.293 11.325 1.00 93.31 202 ARG A N 1
ATOM 1604 C CA . ARG A 1 202 ? -6.305 -19.319 12.352 1.00 93.31 202 ARG A CA 1
ATOM 1605 C C . ARG A 1 202 ? -4.906 -19.196 12.984 1.00 93.31 202 ARG A C 1
ATOM 1607 O O . ARG A 1 202 ? -4.183 -20.181 13.099 1.00 93.31 202 ARG A O 1
ATOM 1614 N N . GLY A 1 203 ? -4.516 -17.978 13.363 1.00 92.12 203 GLY A N 1
ATOM 1615 C CA . GLY A 1 203 ? -3.229 -17.700 14.016 1.00 92.12 203 GLY A CA 1
ATOM 1616 C C . GLY A 1 203 ? -2.021 -17.595 13.078 1.00 92.12 203 GLY A C 1
ATOM 1617 O O . GLY A 1 203 ? -0.921 -17.343 13.556 1.00 92.12 203 GLY A O 1
ATOM 1618 N N . HIS A 1 204 ? -2.211 -17.732 11.766 1.00 96.38 204 HIS A N 1
ATOM 1619 C CA . HIS A 1 204 ? -1.150 -17.609 10.770 1.00 96.38 204 HIS A CA 1
ATOM 1620 C C . HIS A 1 204 ? -1.378 -16.381 9.894 1.00 96.38 204 HIS A C 1
ATOM 1622 O O . HIS A 1 204 ? -2.519 -16.035 9.588 1.00 96.38 204 HIS A O 1
ATOM 1628 N N . ILE A 1 205 ? -0.296 -15.750 9.442 1.00 96.75 205 ILE A N 1
ATOM 1629 C CA . ILE A 1 205 ? -0.375 -14.751 8.377 1.00 96.75 205 ILE A CA 1
ATOM 1630 C C . ILE A 1 205 ? -0.453 -15.502 7.049 1.00 96.75 205 ILE A C 1
ATOM 1632 O O . ILE A 1 205 ? 0.466 -16.231 6.679 1.00 96.75 205 ILE A O 1
ATOM 1636 N N . VAL A 1 206 ? -1.551 -15.312 6.325 1.00 97.88 206 VAL A N 1
ATOM 1637 C CA . VAL A 1 206 ? -1.725 -15.813 4.962 1.00 97.88 206 VAL A CA 1
ATOM 1638 C C . VAL A 1 206 ? -1.455 -14.669 4.003 1.00 97.88 206 VAL A C 1
ATOM 1640 O O . VAL A 1 206 ? -2.184 -13.678 4.012 1.00 97.88 206 VAL A O 1
ATOM 1643 N N . ILE A 1 207 ? -0.436 -14.830 3.158 1.00 97.88 207 ILE A N 1
ATOM 1644 C CA . ILE A 1 207 ? -0.088 -13.883 2.096 1.00 97.88 207 ILE A CA 1
ATOM 1645 C C . ILE A 1 207 ? -0.417 -14.521 0.750 1.00 97.88 207 ILE A C 1
ATOM 1647 O O . ILE A 1 207 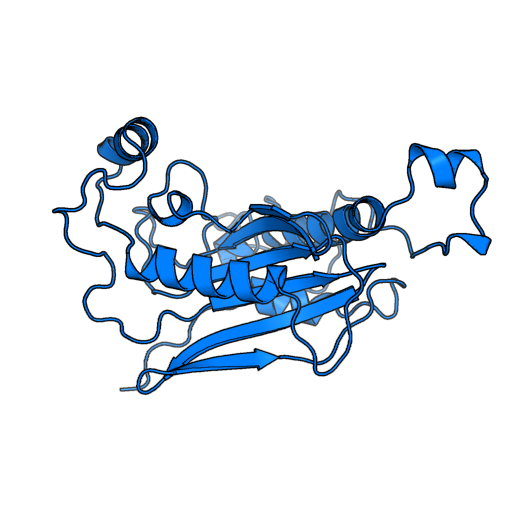? -0.007 -15.642 0.455 1.00 97.88 207 ILE A O 1
ATOM 1651 N N . ARG A 1 208 ? -1.177 -13.801 -0.070 1.00 97.44 208 ARG A N 1
ATOM 1652 C CA . ARG A 1 208 ? -1.479 -14.147 -1.457 1.00 97.44 208 ARG A CA 1
ATOM 1653 C C . ARG A 1 208 ? -0.793 -13.142 -2.357 1.00 97.44 208 ARG A C 1
ATOM 1655 O O . ARG A 1 208 ? -0.905 -11.943 -2.130 1.00 97.44 208 ARG A O 1
ATOM 1662 N N . GLN A 1 209 ? -0.135 -13.641 -3.387 1.00 97.75 209 GLN A N 1
ATOM 1663 C CA . GLN A 1 209 ? 0.637 -12.842 -4.320 1.00 97.75 209 GLN A CA 1
ATOM 1664 C C . GLN A 1 209 ? 0.092 -13.044 -5.735 1.00 97.75 209 GLN A C 1
ATOM 1666 O O . GLN A 1 209 ? -0.193 -14.170 -6.144 1.00 97.75 209 GLN A O 1
ATOM 1671 N N . SER A 1 210 ? -0.062 -11.955 -6.486 1.00 97.88 210 SER A N 1
ATOM 1672 C CA . SER A 1 210 ? -0.277 -12.021 -7.931 1.00 97.88 210 SER A CA 1
ATOM 1673 C C . SER A 1 210 ? 1.039 -12.249 -8.676 1.00 97.88 210 SER A C 1
ATOM 1675 O O . SER A 1 210 ? 2.113 -11.983 -8.141 1.00 97.88 210 SER A O 1
ATOM 1677 N N . LYS A 1 211 ? 0.954 -12.593 -9.964 1.00 96.62 211 LYS A N 1
ATOM 1678 C CA . LYS A 1 211 ? 2.098 -12.438 -10.872 1.00 96.62 211 LYS A CA 1
ATOM 1679 C C . LYS A 1 211 ? 2.643 -11.004 -10.866 1.00 96.62 211 LYS A C 1
ATOM 1681 O O . LYS A 1 211 ? 1.933 -10.066 -10.471 1.00 96.62 211 LYS A O 1
ATOM 1686 N N . LEU A 1 212 ? 3.863 -10.841 -11.352 1.00 96.81 212 LEU A N 1
ATOM 1687 C CA . LEU A 1 212 ? 4.481 -9.557 -11.628 1.00 96.81 212 LEU A CA 1
ATOM 1688 C C . LEU A 1 212 ? 3.934 -8.987 -12.946 1.00 96.81 212 LEU A C 1
ATOM 1690 O O . LEU A 1 212 ? 3.863 -9.665 -13.971 1.00 96.81 212 LEU A O 1
ATOM 1694 N N . TYR A 1 213 ? 3.514 -7.729 -12.916 1.00 96.62 213 TYR A N 1
ATOM 1695 C CA . TYR A 1 213 ? 3.010 -7.002 -14.074 1.00 96.62 213 TYR A CA 1
ATOM 1696 C C . TYR A 1 213 ? 4.028 -5.958 -14.517 1.00 96.62 213 TYR A C 1
ATOM 1698 O O . TYR A 1 213 ? 4.607 -5.270 -13.676 1.00 96.62 213 TYR A O 1
ATOM 1706 N N . SER A 1 214 ? 4.218 -5.820 -15.828 1.00 94.81 214 SER A N 1
ATOM 1707 C CA . SER A 1 214 ? 5.082 -4.783 -16.389 1.00 94.81 214 SER A CA 1
ATOM 1708 C C . SER A 1 214 ? 4.326 -3.468 -16.559 1.00 94.81 214 SER A C 1
ATOM 1710 O O . SER A 1 214 ? 3.172 -3.447 -16.983 1.00 94.81 214 SER A O 1
ATOM 1712 N N . PHE A 1 215 ? 5.007 -2.382 -16.215 1.00 94.00 215 PHE A N 1
ATOM 1713 C CA . PHE A 1 215 ? 4.666 -0.991 -16.503 1.00 94.00 215 PHE A CA 1
ATOM 1714 C C . PHE A 1 215 ? 5.772 -0.325 -17.334 1.00 94.00 215 PHE A C 1
ATOM 1716 O O . PHE A 1 215 ? 5.745 0.885 -17.539 1.00 94.00 215 PHE A O 1
ATOM 1723 N N . GLU A 1 216 ? 6.747 -1.095 -17.830 1.00 92.19 216 GLU A N 1
ATOM 1724 C CA . GLU A 1 216 ? 7.849 -0.581 -18.650 1.00 92.19 216 GLU A CA 1
ATOM 1725 C C . GLU A 1 216 ? 7.354 0.056 -19.946 1.00 92.19 216 GLU A C 1
ATOM 1727 O O . GLU A 1 216 ? 7.995 0.951 -20.501 1.00 92.19 216 GLU A O 1
ATOM 1732 N N . ARG A 1 217 ? 6.207 -0.415 -20.435 1.00 87.62 217 ARG A N 1
ATOM 1733 C CA . ARG A 1 217 ? 5.568 0.059 -21.648 1.00 87.62 217 ARG A CA 1
ATOM 1734 C C . ARG A 1 217 ? 4.113 0.376 -21.412 1.00 87.62 217 ARG A C 1
ATOM 1736 O O . ARG A 1 217 ? 3.395 -0.330 -20.709 1.00 87.62 217 ARG A O 1
ATOM 1743 N N . ASP A 1 218 ? 3.687 1.431 -22.077 1.00 80.12 218 ASP A N 1
ATOM 1744 C CA . ASP A 1 218 ? 2.384 2.012 -21.844 1.00 80.12 218 ASP A CA 1
ATOM 1745 C C . ASP A 1 218 ? 1.214 1.160 -22.357 1.00 80.12 218 ASP A C 1
ATOM 1747 O O . ASP A 1 218 ? 0.144 1.108 -21.753 1.00 80.12 218 ASP A O 1
ATOM 1751 N N . ASP A 1 219 ? 1.434 0.463 -23.469 1.00 82.62 219 ASP A N 1
ATOM 1752 C CA . ASP A 1 219 ? 0.465 -0.423 -24.111 1.00 82.62 219 ASP A CA 1
ATOM 1753 C C . ASP A 1 219 ? 0.349 -1.796 -23.431 1.00 82.62 219 ASP A C 1
ATOM 1755 O O . ASP A 1 219 ? -0.625 -2.515 -23.648 1.00 82.62 219 ASP A O 1
ATOM 1759 N N . GLU A 1 220 ? 1.318 -2.145 -22.584 1.00 86.62 220 GLU A N 1
ATOM 1760 C CA . GLU A 1 220 ? 1.357 -3.400 -21.825 1.00 86.62 220 GLU A CA 1
ATOM 1761 C C . GLU A 1 220 ? 0.886 -3.218 -20.370 1.00 86.62 220 GLU A C 1
ATOM 1763 O O . GLU A 1 220 ? 0.507 -4.190 -19.708 1.00 86.62 220 GLU A O 1
ATOM 1768 N N . ALA A 1 221 ? 0.875 -1.976 -19.874 1.00 91.00 221 ALA A N 1
ATOM 1769 C CA . ALA A 1 221 ? 0.580 -1.658 -18.487 1.00 91.00 221 ALA A CA 1
ATOM 1770 C C . ALA A 1 221 ? -0.888 -1.942 -18.113 1.00 91.00 221 ALA A C 1
ATOM 1772 O O . ALA A 1 221 ? -1.812 -1.372 -18.704 1.00 91.00 221 ALA A O 1
ATOM 1773 N N . PRO A 1 222 ? -1.156 -2.755 -17.075 1.00 93.94 222 PRO A N 1
ATOM 1774 C CA . PRO A 1 222 ? -2.514 -3.141 -16.684 1.00 93.94 222 PRO A CA 1
ATOM 1775 C C . PRO A 1 222 ? -3.206 -2.065 -15.826 1.00 93.94 222 PRO A C 1
ATOM 1777 O O . PRO A 1 222 ? -3.711 -2.351 -14.738 1.00 93.94 222 PRO A O 1
ATOM 1780 N N . LEU A 1 223 ? -3.250 -0.819 -16.300 1.00 90.81 223 LEU A N 1
ATOM 1781 C CA . LEU A 1 223 ? -3.772 0.330 -15.550 1.00 90.81 223 LEU A CA 1
ATOM 1782 C C . LEU A 1 223 ? -5.179 0.110 -14.996 1.00 90.81 223 LEU A C 1
ATOM 1784 O O . LEU A 1 223 ? -5.410 0.295 -13.801 1.00 90.81 223 LEU A O 1
ATOM 1788 N N . ASP A 1 224 ? -6.101 -0.345 -15.844 1.00 90.06 224 ASP A N 1
ATOM 1789 C CA . ASP A 1 224 ? -7.493 -0.588 -15.461 1.00 90.06 224 ASP A CA 1
ATOM 1790 C C . ASP A 1 224 ? -7.609 -1.563 -14.284 1.00 90.06 224 ASP A C 1
ATOM 1792 O O . ASP A 1 224 ? -8.465 -1.388 -13.415 1.00 90.06 224 ASP A O 1
ATOM 1796 N N . LEU A 1 225 ? -6.752 -2.587 -14.240 1.00 94.44 225 LEU A N 1
ATOM 1797 C CA . LEU A 1 225 ? -6.728 -3.554 -13.147 1.00 94.44 225 LEU A CA 1
ATOM 1798 C C . LEU A 1 225 ? -6.299 -2.876 -11.845 1.00 94.44 225 LEU A C 1
ATOM 1800 O O . LEU A 1 225 ? -6.999 -2.986 -10.842 1.00 94.44 225 LEU A O 1
ATOM 1804 N N . PHE A 1 226 ? -5.182 -2.150 -11.859 1.00 95.38 226 PHE A N 1
ATOM 1805 C CA . PHE A 1 226 ? -4.620 -1.542 -10.653 1.00 95.38 226 PHE A CA 1
ATOM 1806 C C . PHE A 1 226 ? -5.506 -0.411 -10.117 1.00 95.38 226 PHE A C 1
ATOM 1808 O O . PHE A 1 226 ? -5.732 -0.340 -8.912 1.00 95.38 226 PHE A O 1
ATOM 1815 N N . ILE A 1 227 ? -6.113 0.396 -10.994 1.00 92.19 227 ILE A N 1
ATOM 1816 C CA . ILE A 1 227 ? -7.093 1.417 -10.594 1.00 92.19 227 ILE A CA 1
ATOM 1817 C C . ILE A 1 227 ? -8.313 0.768 -9.931 1.00 92.19 227 ILE A C 1
ATOM 1819 O O . ILE A 1 227 ? -8.760 1.236 -8.887 1.00 92.19 227 ILE A O 1
ATOM 1823 N N . ARG A 1 228 ? -8.847 -0.330 -10.488 1.00 92.69 228 ARG A N 1
ATOM 1824 C CA . ARG A 1 228 ? -9.980 -1.058 -9.880 1.00 92.69 228 ARG A CA 1
ATOM 1825 C C . ARG A 1 228 ? -9.631 -1.645 -8.518 1.00 92.69 228 ARG A C 1
ATOM 1827 O O . ARG A 1 228 ? -10.483 -1.643 -7.638 1.00 92.69 228 ARG A O 1
ATOM 1834 N N . ILE A 1 229 ? -8.409 -2.146 -8.356 1.00 94.38 229 ILE A N 1
ATOM 1835 C CA . ILE A 1 229 ? -7.910 -2.681 -7.086 1.00 94.38 229 ILE A CA 1
ATOM 1836 C C . ILE A 1 229 ? -7.818 -1.562 -6.044 1.00 94.38 229 ILE A C 1
ATOM 1838 O O . ILE A 1 229 ? -8.357 -1.716 -4.951 1.00 94.38 229 ILE A O 1
ATOM 1842 N N . LEU A 1 230 ? -7.233 -0.413 -6.394 1.00 93.00 230 LEU A N 1
ATOM 1843 C CA . LEU A 1 230 ? -7.157 0.753 -5.504 1.00 93.00 230 LEU A CA 1
ATOM 1844 C C . LEU A 1 230 ? -8.525 1.324 -5.144 1.00 93.00 230 LEU A C 1
ATOM 1846 O O . LEU A 1 230 ? -8.738 1.752 -4.017 1.00 93.00 230 LEU A O 1
ATOM 1850 N N . ALA A 1 231 ? -9.452 1.314 -6.096 1.00 90.19 231 ALA A N 1
ATOM 1851 C CA . ALA A 1 231 ? -10.814 1.792 -5.916 1.00 90.19 231 ALA A CA 1
ATOM 1852 C C . ALA A 1 231 ? -11.751 0.735 -5.295 1.00 90.19 231 ALA A C 1
ATOM 1854 O O . ALA A 1 231 ? -12.960 0.971 -5.203 1.00 90.19 231 ALA A O 1
ATOM 1855 N N . SER A 1 232 ? -11.229 -0.435 -4.910 1.00 90.25 232 SER A N 1
ATOM 1856 C CA . SER A 1 232 ? -12.030 -1.523 -4.353 1.00 90.25 232 SER A CA 1
ATOM 1857 C C . SER A 1 232 ? -12.394 -1.276 -2.891 1.00 90.25 232 SER A C 1
ATOM 1859 O O . SER A 1 232 ? -11.679 -0.620 -2.136 1.00 90.25 232 SER A O 1
ATOM 1861 N N . LYS A 1 233 ? -13.537 -1.830 -2.486 1.00 85.31 233 LYS A N 1
ATOM 1862 C CA . LYS A 1 233 ? -14.001 -1.829 -1.101 1.00 85.31 233 LYS A CA 1
ATOM 1863 C C . LYS A 1 233 ? -14.084 -3.252 -0.564 1.00 85.31 233 LYS A C 1
ATOM 1865 O O . LYS A 1 233 ? -14.371 -4.172 -1.336 1.00 85.31 233 LYS A O 1
ATOM 1870 N N . PRO A 1 234 ? -13.916 -3.433 0.754 1.00 84.00 234 PRO A N 1
ATOM 1871 C CA . PRO A 1 234 ? -14.235 -4.693 1.400 1.00 84.00 234 PRO A CA 1
ATOM 1872 C C . PRO A 1 234 ? -15.683 -5.088 1.125 1.00 84.00 234 PRO A C 1
ATOM 1874 O O . PRO A 1 234 ? -16.587 -4.251 1.172 1.00 84.00 234 PRO A O 1
ATOM 1877 N N . LEU A 1 235 ? -15.907 -6.373 0.866 1.00 77.75 235 LEU A N 1
ATOM 1878 C CA . LEU A 1 235 ? -17.257 -6.916 0.870 1.00 77.75 235 LEU A CA 1
ATOM 1879 C C . LEU A 1 235 ? -17.760 -6.992 2.321 1.00 77.75 235 LEU A C 1
ATOM 1881 O O . LEU A 1 235 ? -16.965 -7.294 3.220 1.00 77.75 235 LEU A O 1
ATOM 1885 N N . PRO A 1 236 ? -19.063 -6.764 2.568 1.00 69.00 236 PRO A N 1
ATOM 1886 C CA . PRO A 1 236 ? -19.655 -7.038 3.871 1.00 69.00 236 PRO A CA 1
ATOM 1887 C C . PRO A 1 236 ? -19.363 -8.484 4.285 1.00 69.00 236 PRO A C 1
ATOM 1889 O O . PRO A 1 236 ? -19.320 -9.375 3.431 1.00 69.00 236 PRO A O 1
ATOM 1892 N N . LYS A 1 237 ? -19.184 -8.738 5.589 1.00 60.41 237 LYS A N 1
ATOM 1893 C CA . LYS A 1 237 ? -19.133 -10.119 6.092 1.00 60.41 237 LYS A CA 1
ATOM 1894 C C . LYS A 1 237 ? -20.428 -10.809 5.653 1.00 60.41 237 LYS A C 1
ATOM 1896 O O . LYS A 1 237 ? -21.509 -10.358 6.022 1.00 60.41 237 LYS A O 1
ATOM 1901 N N . GLN A 1 238 ? -20.313 -11.853 4.835 1.00 42.59 238 GLN A N 1
ATOM 1902 C CA . GLN A 1 238 ? -21.432 -12.758 4.596 1.00 42.59 238 GLN A CA 1
ATOM 1903 C C . GLN A 1 238 ? -21.705 -13.446 5.937 1.00 42.59 238 GLN A C 1
ATOM 1905 O O . GLN A 1 238 ? -20.818 -14.117 6.468 1.00 42.59 238 GLN A O 1
ATOM 1910 N N . LEU A 1 239 ? -22.860 -13.125 6.526 1.00 34.56 239 LEU A N 1
ATOM 1911 C CA . LEU A 1 239 ? -23.368 -13.721 7.761 1.00 34.56 239 LEU A CA 1
ATOM 1912 C C . LEU A 1 239 ? -23.801 -15.167 7.516 1.00 34.56 239 LEU A C 1
ATOM 1914 O O . LEU A 1 239 ? -24.368 -15.421 6.429 1.00 34.56 239 LEU A O 1
#

Foldseek 3Di:
DDLLPDADPDDDQQDFDDDPVRDDPVCVVPQDAQCSQAVSVLVRLVCQAPPFCSVPDDNVQRGLCSVLQKDWDDPLFQLVLFDLQWDQDPPQFTKHWDTKIAHDDPQPQGPDLEIETEMETRAADDPPDDGPSRVSNQVRSLVSSQQGFDDHPVCSVVDVVVGPPVPSVGDHSCNPDQWSKYWYWYAHPNGKTWIWIWTDDPNDIDIDIDDIAGPSDDVRHPSVVVSCSVSDDDDPPPD

Sequence (239 aa):
MHPLRREAVTGSRWRAYIPPSKRDSEDLTRRWNISSCLLPVCDYLADMVAHSGRAELPWERSSLLAYCGLNRIVHPNPYLLSLGMSSQLEGVGSWTSQLELETAEDIGRPTHPHVTMLMQHDCNGREDTILYGELASLVSAMHARANQFMVEKEEMERVFDMGIGAYSDKPRIFSRETRFPVLQISFLGPQHARVLYACMDRGHIVIRQSKLYSFERDDEAPLDLFIRILASKPLPKQL

Mean predicted aligned error: 6.94 Å

Radius of gyration: 18.71 Å; Cα contacts (8 Å, |Δi|>4): 403; chains: 1; bounding box: 50×37×52 Å

Organism: Aspergillus sclerotiicarbonarius (strain CBS 121057 / IBT 28362) (NCBI:txid1448318)